Protein AF-A0A3S3TY17-F1 (afdb_monomer)

Structure (mmCIF, N/CA/C/O backbone):
data_AF-A0A3S3TY17-F1
#
_entry.id   AF-A0A3S3TY17-F1
#
loop_
_atom_site.group_PDB
_atom_site.id
_atom_site.type_symbol
_atom_site.label_atom_id
_atom_site.label_alt_id
_atom_site.label_comp_id
_atom_site.label_asym_id
_atom_site.label_entity_id
_atom_site.label_seq_id
_atom_site.pdbx_PDB_ins_code
_atom_site.Cartn_x
_atom_site.Cartn_y
_atom_site.Cartn_z
_atom_site.occupancy
_atom_site.B_iso_or_equiv
_atom_site.auth_seq_id
_atom_site.auth_comp_id
_atom_site.auth_asym_id
_atom_site.auth_atom_id
_atom_site.pdbx_PDB_model_num
ATOM 1 N N . GLY A 1 1 ? -6.044 14.218 -11.066 1.00 94.25 1 GLY A N 1
ATOM 2 C CA . GLY A 1 1 ? -6.790 13.393 -12.042 1.00 94.25 1 GLY A CA 1
ATOM 3 C C . GLY A 1 1 ? -7.530 12.298 -11.306 1.00 94.25 1 GLY A C 1
ATOM 4 O O . GLY A 1 1 ? -7.263 12.113 -10.123 1.00 94.25 1 GLY A O 1
ATOM 5 N N . GLN A 1 2 ? -8.451 11.600 -11.966 1.00 97.31 2 GLN A N 1
ATOM 6 C CA . GLN A 1 2 ? -9.280 10.576 -11.327 1.00 97.31 2 GLN A CA 1
ATOM 7 C C . GLN A 1 2 ? -9.164 9.240 -12.060 1.00 97.31 2 GLN A C 1
ATOM 9 O O . GLN A 1 2 ? -9.124 9.211 -13.288 1.00 97.31 2 GLN A O 1
ATOM 14 N N . LEU A 1 3 ? -9.141 8.152 -11.298 1.00 98.25 3 LEU A N 1
ATOM 15 C CA . LEU A 1 3 ? -9.301 6.790 -11.787 1.00 98.25 3 LEU A CA 1
ATOM 16 C C . LEU A 1 3 ? -10.509 6.185 -11.075 1.00 98.25 3 LEU A C 1
ATOM 18 O O . LEU A 1 3 ? -10.497 6.063 -9.853 1.00 98.25 3 LEU A O 1
ATOM 22 N N . ASN A 1 4 ? -11.541 5.824 -11.834 1.00 98.31 4 ASN A N 1
ATOM 23 C CA . ASN A 1 4 ? -12.787 5.276 -11.306 1.00 98.31 4 ASN A CA 1
ATOM 24 C C . ASN A 1 4 ? -13.047 3.904 -11.933 1.00 98.31 4 ASN A C 1
ATOM 26 O O . ASN A 1 4 ? -13.006 3.767 -13.154 1.00 98.31 4 ASN A O 1
ATOM 30 N N . ALA A 1 5 ? -13.325 2.900 -11.106 1.00 97.81 5 ALA A N 1
ATOM 31 C CA . ALA A 1 5 ? -13.684 1.559 -11.546 1.00 97.81 5 ALA A CA 1
ATOM 32 C C . ALA A 1 5 ? -14.729 0.947 -10.607 1.00 97.81 5 ALA A C 1
ATOM 34 O O . ALA A 1 5 ? -14.634 1.051 -9.390 1.00 97.81 5 ALA A O 1
ATOM 35 N N . ASN A 1 6 ? -15.709 0.242 -11.160 1.00 94.56 6 ASN A N 1
ATOM 36 C CA . ASN A 1 6 ? -16.614 -0.606 -10.377 1.00 94.56 6 ASN A CA 1
ATOM 37 C C . ASN A 1 6 ? -15.945 -1.926 -9.941 1.00 94.56 6 ASN A C 1
ATOM 39 O O . ASN A 1 6 ? -16.418 -2.589 -9.024 1.00 94.56 6 ASN A O 1
ATOM 43 N N . GLY A 1 7 ? -14.859 -2.312 -10.615 1.00 96.75 7 GLY A N 1
ATOM 44 C CA . GLY A 1 7 ? -14.119 -3.546 -10.382 1.00 96.75 7 GLY A CA 1
ATOM 45 C C . GLY A 1 7 ? -12.748 -3.336 -9.740 1.00 96.75 7 GLY A C 1
ATOM 46 O O . GLY A 1 7 ? -12.508 -2.401 -8.975 1.00 96.75 7 GLY A O 1
ATOM 47 N N . ARG A 1 8 ? -11.838 -4.259 -10.052 1.00 96.31 8 ARG A N 1
ATOM 48 C CA . ARG A 1 8 ? -10.468 -4.288 -9.530 1.00 96.31 8 ARG A CA 1
ATOM 49 C C . ARG A 1 8 ? -9.506 -3.752 -10.582 1.00 96.31 8 ARG A C 1
ATOM 51 O O . ARG A 1 8 ? -9.600 -4.151 -11.738 1.00 96.31 8 ARG A O 1
ATOM 58 N N . VAL A 1 9 ? -8.568 -2.904 -10.175 1.00 98.06 9 VAL A N 1
ATOM 59 C CA . VAL A 1 9 ? -7.574 -2.290 -11.064 1.00 98.06 9 VAL A CA 1
ATOM 60 C C . VAL A 1 9 ? -6.169 -2.673 -10.618 1.00 98.06 9 VAL A C 1
ATOM 62 O O . VAL A 1 9 ? -5.826 -2.533 -9.447 1.00 98.06 9 VAL A O 1
ATOM 65 N N . TYR A 1 10 ? -5.360 -3.139 -11.567 1.00 98.06 10 TYR A N 1
ATOM 66 C CA . TYR A 1 10 ? -3.937 -3.416 -11.389 1.00 98.06 10 TYR A CA 1
ATOM 67 C C . TYR A 1 10 ? -3.152 -2.461 -12.291 1.00 98.06 10 TYR A C 1
ATOM 69 O O . TYR A 1 10 ? -3.282 -2.513 -13.510 1.00 98.06 10 TYR A O 1
ATOM 77 N N . LEU A 1 11 ? -2.355 -1.582 -11.690 1.00 98.19 11 LEU A N 1
ATOM 78 C CA . LEU A 1 11 ? -1.439 -0.677 -12.373 1.00 98.19 11 LEU A CA 1
ATOM 79 C C . LEU A 1 11 ? -0.007 -1.141 -12.109 1.00 98.19 11 LEU A C 1
ATOM 81 O O . LEU A 1 11 ? 0.528 -0.939 -11.020 1.00 98.19 11 LEU A O 1
ATOM 85 N N . VAL A 1 12 ? 0.605 -1.774 -13.107 1.00 98.12 12 VAL A N 1
ATOM 86 C CA . VAL A 1 12 ? 1.970 -2.301 -13.024 1.00 98.12 12 VAL A CA 1
ATOM 87 C C . VAL A 1 12 ? 2.874 -1.457 -13.912 1.00 98.12 12 VAL A C 1
ATOM 89 O O . VAL A 1 12 ? 2.685 -1.412 -15.124 1.00 98.12 12 VAL A O 1
ATOM 92 N N . ASN A 1 13 ? 3.839 -0.766 -13.310 1.00 97.69 13 ASN A N 1
ATOM 93 C CA . ASN A 1 13 ? 4.794 0.068 -14.031 1.00 97.69 13 ASN A CA 1
ATOM 94 C C . ASN A 1 13 ? 6.181 -0.002 -13.373 1.00 97.69 13 ASN A C 1
ATOM 96 O O . ASN A 1 13 ? 6.391 0.654 -12.349 1.00 97.69 13 ASN A O 1
ATOM 100 N N . PRO A 1 14 ? 7.146 -0.729 -13.969 1.00 95.38 14 PRO A N 1
ATOM 101 C CA . PRO A 1 14 ? 8.516 -0.822 -13.461 1.00 95.38 14 PRO A CA 1
ATOM 102 C C . PRO A 1 14 ? 9.233 0.515 -13.259 1.00 95.38 14 PRO A C 1
ATOM 104 O O . PRO A 1 14 ? 10.128 0.607 -12.424 1.00 95.38 14 PRO A O 1
ATOM 107 N N . ASN A 1 15 ? 8.804 1.569 -13.961 1.00 96.25 15 ASN A N 1
ATOM 108 C CA . ASN A 1 15 ? 9.345 2.923 -13.808 1.00 96.25 15 ASN A CA 1
ATOM 109 C C . ASN A 1 15 ? 8.804 3.658 -12.568 1.00 96.25 15 ASN A C 1
ATOM 111 O O . ASN A 1 15 ? 9.246 4.761 -12.252 1.00 96.25 15 ASN A O 1
ATOM 115 N N . GLY A 1 16 ? 7.852 3.055 -11.857 1.00 96.88 16 GLY A N 1
ATOM 116 C CA . GLY A 1 16 ? 7.228 3.603 -10.664 1.00 96.88 16 GLY A CA 1
ATOM 117 C C . GLY A 1 16 ? 5.810 4.103 -10.906 1.00 96.88 16 GLY A C 1
ATOM 118 O O . GLY A 1 16 ? 5.345 4.284 -12.032 1.00 96.88 16 GLY A O 1
ATOM 119 N N . VAL A 1 17 ? 5.107 4.336 -9.801 1.00 98.50 17 VAL A N 1
ATOM 120 C CA . VAL A 1 17 ? 3.734 4.848 -9.798 1.00 98.50 17 VAL A CA 1
ATOM 121 C C . VAL A 1 17 ? 3.650 5.988 -8.797 1.00 98.50 17 VAL A C 1
ATOM 123 O O . VAL A 1 17 ? 4.099 5.854 -7.662 1.00 98.50 17 VAL A O 1
ATOM 126 N N . THR A 1 18 ? 3.078 7.122 -9.198 1.00 98.56 18 THR A N 1
ATOM 127 C CA . THR A 1 18 ? 2.833 8.250 -8.292 1.00 98.56 18 THR A CA 1
ATOM 128 C C . THR A 1 18 ? 1.400 8.735 -8.430 1.00 98.56 18 THR A C 1
ATOM 130 O O . THR A 1 18 ? 1.002 9.235 -9.479 1.00 98.56 18 THR A O 1
ATOM 133 N N . ILE A 1 19 ? 0.639 8.636 -7.343 1.00 98.75 19 ILE A N 1
ATOM 134 C CA . ILE A 1 19 ? -0.659 9.292 -7.196 1.00 98.75 19 ILE A CA 1
ATOM 135 C C . ILE A 1 19 ? -0.381 10.653 -6.568 1.00 98.75 19 ILE A C 1
ATOM 137 O O . ILE A 1 19 ? 0.066 10.745 -5.425 1.00 98.75 19 ILE A O 1
ATOM 141 N N . THR A 1 20 ? -0.574 11.719 -7.339 1.00 98.50 20 THR A N 1
ATOM 142 C CA . THR A 1 20 ? -0.293 13.090 -6.894 1.00 98.50 20 THR A CA 1
ATOM 143 C C . THR A 1 20 ? -1.320 13.566 -5.866 1.00 98.50 20 THR A C 1
ATOM 145 O O . THR A 1 20 ? -2.350 12.933 -5.662 1.00 98.50 20 THR A O 1
ATOM 148 N N . ARG A 1 21 ? -1.064 14.707 -5.215 1.00 98.31 21 ARG A N 1
ATOM 149 C CA . ARG A 1 21 ? -1.914 15.241 -4.132 1.00 98.31 21 ARG A CA 1
ATOM 150 C C . ARG A 1 21 ? -3.381 15.455 -4.522 1.00 98.31 21 ARG A C 1
ATOM 152 O O . ARG A 1 21 ? -4.264 15.283 -3.696 1.00 98.31 21 ARG A O 1
ATOM 159 N N . THR A 1 22 ? -3.639 15.802 -5.782 1.00 98.12 22 THR A N 1
ATOM 160 C CA . THR A 1 22 ? -4.993 15.956 -6.349 1.00 98.12 22 THR A CA 1
ATOM 161 C C . THR A 1 22 ? -5.466 14.703 -7.099 1.00 98.12 22 THR A C 1
ATOM 163 O O . THR A 1 22 ? -6.466 14.729 -7.818 1.00 98.12 22 THR A O 1
ATOM 166 N N . GLY A 1 23 ? -4.710 13.608 -7.002 1.00 98.62 23 GLY A N 1
ATOM 167 C CA . GLY A 1 23 ? -5.050 12.303 -7.546 1.00 98.62 23 GLY A CA 1
ATOM 168 C C . GLY A 1 23 ? -6.107 11.613 -6.692 1.00 98.62 23 GLY A C 1
ATOM 169 O O . GLY A 1 23 ? -6.000 11.594 -5.465 1.00 98.62 23 GLY A O 1
ATOM 170 N N . GLN A 1 24 ? -7.113 11.040 -7.346 1.00 98.75 24 GLN A N 1
ATOM 171 C CA . GLN A 1 24 ? -8.153 10.245 -6.700 1.00 98.75 24 GLN A CA 1
ATOM 172 C C . GLN A 1 24 ? -8.280 8.893 -7.397 1.00 98.75 24 GLN A C 1
ATOM 174 O O . GLN A 1 24 ? -8.335 8.828 -8.626 1.00 98.75 24 GLN A O 1
ATOM 179 N N . VAL A 1 25 ? -8.332 7.827 -6.609 1.00 98.81 25 VAL A N 1
ATOM 180 C CA . VAL A 1 25 ? -8.571 6.458 -7.066 1.00 98.81 25 VAL A CA 1
ATOM 181 C C . VAL A 1 25 ? -9.800 5.930 -6.340 1.00 98.81 25 VAL A C 1
ATOM 183 O O . VAL A 1 25 ? -9.777 5.843 -5.117 1.00 98.81 25 VAL A O 1
ATOM 186 N N . ASN A 1 26 ? -10.843 5.562 -7.081 1.00 98.75 26 ASN A N 1
ATOM 187 C CA . ASN A 1 26 ? -12.058 4.946 -6.553 1.00 98.75 26 ASN A CA 1
ATOM 188 C C . ASN A 1 26 ? -12.272 3.590 -7.238 1.00 98.75 26 ASN A C 1
ATOM 190 O O . ASN A 1 26 ? -12.467 3.541 -8.454 1.00 98.75 26 ASN A O 1
ATOM 194 N N . ALA A 1 27 ? -12.200 2.489 -6.487 1.00 98.56 27 ALA A N 1
ATOM 195 C CA . ALA A 1 27 ? -12.296 1.134 -7.045 1.00 98.56 27 ALA A CA 1
ATOM 196 C C . ALA A 1 27 ? -12.918 0.121 -6.066 1.00 98.56 27 ALA A C 1
ATOM 198 O O . ALA A 1 27 ? -13.038 0.397 -4.878 1.00 98.56 27 ALA A O 1
ATOM 199 N N . ALA A 1 28 ? -13.263 -1.088 -6.521 1.00 97.94 28 ALA A N 1
ATOM 200 C CA . ALA A 1 28 ? -13.564 -2.216 -5.623 1.00 97.94 28 ALA A CA 1
ATOM 201 C C . ALA A 1 28 ? -12.291 -2.947 -5.152 1.00 97.94 28 ALA A C 1
ATOM 203 O O . ALA A 1 28 ? -12.286 -3.629 -4.130 1.00 97.94 28 ALA A O 1
ATOM 204 N N . GLY A 1 29 ? -11.186 -2.781 -5.878 1.00 98.12 29 GLY A N 1
ATOM 205 C CA . GLY A 1 29 ? -9.852 -3.166 -5.435 1.00 98.12 29 GLY A CA 1
ATOM 206 C C . GLY A 1 29 ? -8.785 -2.465 -6.265 1.00 98.12 29 GLY A C 1
ATOM 207 O O . GLY A 1 29 ? -9.000 -2.197 -7.447 1.00 98.12 29 GLY A O 1
ATOM 208 N N . PHE A 1 30 ? -7.642 -2.159 -5.663 1.00 98.69 30 PHE A N 1
ATOM 209 C CA . PHE A 1 30 ? -6.566 -1.438 -6.334 1.00 98.69 30 PHE A CA 1
ATOM 210 C C . PHE A 1 30 ? -5.201 -2.015 -5.980 1.00 98.69 30 PHE A C 1
ATOM 212 O O . PHE A 1 30 ? -4.872 -2.184 -4.809 1.00 98.69 30 PHE A O 1
ATOM 219 N N . VAL A 1 31 ? -4.389 -2.285 -6.997 1.00 98.69 31 VAL A N 1
ATOM 220 C CA . VAL A 1 31 ? -2.978 -2.634 -6.841 1.00 98.69 31 VAL A CA 1
ATOM 221 C C . VAL A 1 31 ? -2.153 -1.688 -7.695 1.00 98.69 31 VAL A C 1
ATOM 223 O O . VAL A 1 31 ? -2.371 -1.612 -8.901 1.00 98.69 31 VAL A O 1
ATOM 226 N N . ALA A 1 32 ? -1.190 -1.001 -7.091 1.00 98.75 32 ALA A N 1
ATOM 227 C CA . ALA A 1 32 ? -0.143 -0.289 -7.811 1.00 98.75 32 ALA A CA 1
ATOM 228 C C . ALA A 1 32 ? 1.199 -0.947 -7.507 1.00 98.75 32 ALA A C 1
ATOM 230 O O . ALA A 1 32 ? 1.582 -1.052 -6.342 1.00 98.75 32 ALA A O 1
ATOM 231 N N . SER A 1 33 ? 1.906 -1.382 -8.546 1.00 98.62 33 SER A N 1
ATOM 232 C CA . SER A 1 33 ? 3.170 -2.095 -8.403 1.00 98.62 33 SER A CA 1
ATOM 233 C C . SER A 1 33 ? 4.245 -1.524 -9.318 1.00 98.62 33 SER A C 1
ATOM 235 O O . SER A 1 33 ? 3.982 -1.282 -10.496 1.00 98.62 33 SER A O 1
ATOM 237 N N . SER A 1 34 ? 5.464 -1.362 -8.805 1.00 97.88 34 SER A N 1
ATOM 238 C CA . SER A 1 34 ? 6.664 -1.239 -9.646 1.00 97.88 34 SER A CA 1
ATOM 239 C C . SER A 1 34 ? 7.389 -2.567 -9.867 1.00 97.88 34 SER A C 1
ATOM 241 O O . SER A 1 34 ? 8.327 -2.634 -10.653 1.00 97.88 34 SER A O 1
ATOM 243 N N . LEU A 1 35 ? 6.943 -3.646 -9.226 1.00 98.25 35 LEU A N 1
ATOM 244 C CA . LEU A 1 35 ? 7.392 -5.000 -9.535 1.00 98.25 35 LEU A CA 1
ATOM 245 C C . LEU A 1 35 ? 6.500 -5.568 -10.640 1.00 98.25 35 LEU A C 1
ATOM 247 O O . LEU A 1 35 ? 5.280 -5.376 -10.616 1.00 98.25 35 LEU A O 1
ATOM 251 N N . ALA A 1 36 ? 7.100 -6.291 -11.581 1.00 97.69 36 ALA A N 1
ATOM 252 C CA . ALA A 1 36 ? 6.387 -6.936 -12.673 1.00 97.69 36 ALA A CA 1
ATOM 253 C C . ALA A 1 36 ? 5.606 -8.164 -12.184 1.00 97.69 36 ALA A C 1
ATOM 255 O O . ALA A 1 36 ? 5.985 -8.810 -11.211 1.00 97.69 36 ALA A O 1
ATOM 256 N N . ILE A 1 37 ? 4.539 -8.513 -12.892 1.00 97.75 37 ILE A N 1
ATOM 257 C CA . ILE A 1 37 ? 3.816 -9.783 -12.765 1.00 97.75 37 ILE A CA 1
ATOM 258 C C . ILE A 1 37 ? 3.753 -10.402 -14.159 1.00 97.75 37 ILE A C 1
ATOM 260 O O . ILE A 1 37 ? 3.590 -9.674 -15.137 1.00 97.75 37 ILE A O 1
ATOM 264 N N . SER A 1 38 ? 3.930 -11.719 -14.263 1.00 97.31 38 SER A N 1
ATOM 265 C CA . SER A 1 38 ? 3.809 -12.399 -15.553 1.00 97.31 38 SER A CA 1
ATOM 266 C C . SER A 1 38 ? 2.338 -12.523 -15.958 1.00 97.31 38 SER A C 1
ATOM 268 O O . SER A 1 38 ? 1.458 -12.655 -15.104 1.00 97.31 38 SER A O 1
ATOM 270 N N . ASP A 1 39 ? 2.063 -12.529 -17.262 1.00 97.12 39 ASP A N 1
ATOM 271 C CA . ASP A 1 39 ? 0.712 -12.777 -17.780 1.00 97.12 39 ASP A CA 1
ATOM 272 C C . ASP A 1 39 ? 0.163 -14.126 -17.311 1.00 97.12 39 ASP A C 1
ATOM 274 O O . ASP A 1 39 ? -1.022 -14.246 -17.001 1.00 97.12 39 ASP A O 1
ATOM 278 N N . GLU A 1 40 ? 1.028 -15.137 -17.242 1.00 97.75 40 GLU A N 1
ATOM 279 C CA . GLU A 1 40 ? 0.673 -16.470 -16.770 1.00 97.75 40 GLU A CA 1
ATOM 280 C C . GLU A 1 40 ? 0.204 -16.433 -15.312 1.00 97.75 40 GLU A C 1
ATOM 282 O O . GLU A 1 40 ? -0.888 -16.910 -14.999 1.00 97.75 40 GLU A O 1
ATOM 287 N N . ASP A 1 41 ? 0.990 -15.810 -14.430 1.00 96.50 41 ASP A N 1
ATOM 288 C CA . ASP A 1 41 ? 0.645 -15.664 -13.019 1.00 96.50 41 ASP A CA 1
ATOM 289 C C . ASP A 1 41 ? -0.647 -14.862 -12.853 1.00 96.50 41 ASP A C 1
ATOM 291 O O . ASP A 1 41 ? -1.566 -15.296 -12.153 1.00 96.50 41 ASP A O 1
ATOM 295 N N . PHE A 1 42 ? -0.767 -13.736 -13.559 1.00 95.44 42 PHE A N 1
ATOM 296 C CA . PHE A 1 42 ? -1.951 -12.889 -13.496 1.00 95.44 42 PHE A CA 1
ATOM 297 C C . PHE A 1 42 ? -3.221 -13.634 -13.930 1.00 95.44 42 PHE A C 1
ATOM 299 O O . PHE A 1 42 ? -4.224 -13.609 -13.209 1.00 95.44 42 PHE A O 1
ATOM 306 N N . ARG A 1 43 ? -3.180 -14.345 -15.065 1.00 94.62 43 ARG A N 1
ATOM 307 C CA . ARG A 1 43 ? -4.320 -15.120 -15.589 1.00 94.62 43 ARG A CA 1
ATOM 308 C C . ARG A 1 43 ? -4.666 -16.316 -14.711 1.00 94.62 43 ARG A C 1
ATOM 310 O O . ARG A 1 43 ? -5.843 -16.615 -14.541 1.00 94.62 43 ARG A O 1
ATOM 317 N N . ALA A 1 44 ? -3.667 -16.956 -14.108 1.00 95.50 44 ALA A N 1
ATOM 318 C CA . ALA A 1 44 ? -3.869 -18.033 -13.144 1.00 95.50 44 ALA A CA 1
ATOM 319 C C . ALA A 1 44 ? -4.331 -17.533 -11.761 1.00 95.50 44 ALA A C 1
ATOM 321 O O . ALA A 1 44 ? -4.523 -18.331 -10.845 1.00 95.50 44 ALA A O 1
ATOM 322 N N . GLY A 1 45 ? -4.477 -16.216 -11.568 1.00 92.56 45 GLY A N 1
ATOM 323 C CA . GLY A 1 45 ? -4.835 -15.621 -10.281 1.00 92.56 45 GLY A CA 1
ATOM 324 C C . GLY A 1 45 ? -3.714 -15.677 -9.238 1.00 92.56 45 GLY A C 1
ATOM 325 O O . GLY A 1 45 ? -3.951 -15.349 -8.074 1.00 92.56 45 GLY A O 1
ATOM 326 N N . ARG A 1 46 ? -2.495 -16.051 -9.633 1.00 94.75 46 ARG A N 1
ATOM 327 C CA . ARG A 1 46 ? -1.300 -16.036 -8.790 1.00 94.75 46 ARG A CA 1
ATOM 328 C C . ARG A 1 46 ? -0.753 -14.616 -8.773 1.00 94.75 46 ARG A C 1
ATOM 330 O O . ARG A 1 46 ? -0.227 -14.117 -9.755 1.00 94.75 46 ARG A O 1
ATOM 337 N N . ARG A 1 47 ? -0.874 -13.917 -7.651 1.00 95.94 47 ARG A N 1
ATOM 338 C CA . ARG A 1 47 ? -0.473 -12.502 -7.559 1.00 95.94 47 ARG A CA 1
ATOM 339 C C . ARG A 1 47 ? 0.967 -12.396 -7.073 1.00 95.94 47 ARG A C 1
ATOM 341 O O . ARG A 1 47 ? 1.221 -11.865 -5.995 1.00 95.94 47 ARG A O 1
ATOM 348 N N . GLN A 1 48 ? 1.877 -12.981 -7.851 1.00 97.31 48 GLN A N 1
ATOM 349 C CA . GLN A 1 48 ? 3.312 -12.990 -7.579 1.00 97.31 48 GLN A CA 1
ATOM 350 C C . GLN A 1 48 ? 3.995 -11.875 -8.364 1.00 97.31 48 GLN A C 1
ATOM 352 O O . GLN A 1 48 ? 3.993 -11.873 -9.592 1.00 97.31 48 GLN A O 1
ATOM 357 N N . PHE A 1 49 ? 4.603 -10.942 -7.645 1.00 98.31 49 PHE A N 1
ATOM 358 C CA . PHE A 1 49 ? 5.312 -9.810 -8.214 1.00 98.31 49 PHE A CA 1
ATOM 359 C C . PHE A 1 49 ? 6.817 -9.990 -8.046 1.00 98.31 49 PHE A C 1
ATOM 361 O O . PHE A 1 49 ? 7.294 -10.436 -6.997 1.00 98.31 49 PHE A O 1
ATOM 368 N N . ARG A 1 50 ? 7.569 -9.645 -9.088 1.00 97.88 50 ARG A N 1
ATOM 369 C CA . ARG A 1 50 ? 9.020 -9.805 -9.172 1.00 97.88 50 ARG A CA 1
ATOM 370 C C . ARG A 1 50 ? 9.651 -8.529 -9.703 1.00 97.88 50 ARG A C 1
ATOM 372 O O . ARG A 1 50 ? 9.243 -7.995 -10.732 1.00 97.88 50 ARG A O 1
ATOM 379 N N . GLY A 1 51 ? 10.636 -8.041 -8.971 1.00 94.38 51 GLY A N 1
ATOM 380 C CA . GLY A 1 51 ? 11.443 -6.896 -9.342 1.00 94.38 51 GLY A CA 1
ATOM 381 C C . GLY A 1 51 ? 12.724 -7.297 -10.063 1.00 94.38 51 GLY A C 1
ATOM 382 O O . GLY A 1 51 ? 13.088 -8.472 -10.127 1.00 94.38 51 GLY A O 1
ATOM 383 N N . SER A 1 52 ? 13.419 -6.301 -10.605 1.00 90.06 52 SER A N 1
ATOM 384 C CA . SER A 1 52 ? 14.713 -6.468 -11.279 1.00 90.06 52 SER A CA 1
ATOM 385 C C . SER A 1 52 ? 15.909 -6.359 -10.324 1.00 90.06 52 SER A C 1
ATOM 387 O O . SER A 1 52 ? 17.056 -6.414 -10.761 1.00 90.06 52 SER A O 1
ATOM 389 N N . GLY A 1 53 ? 15.666 -6.198 -9.019 1.00 89.31 53 GLY A N 1
ATOM 390 C CA . GLY A 1 53 ? 16.696 -6.016 -7.999 1.00 89.31 53 GLY A CA 1
ATOM 391 C C . GLY A 1 53 ? 16.879 -4.564 -7.553 1.00 89.31 53 GLY A C 1
ATOM 392 O O . GLY A 1 53 ? 17.491 -4.348 -6.512 1.00 89.31 53 GLY A O 1
ATOM 393 N N . ALA A 1 54 ? 16.354 -3.591 -8.302 1.00 90.31 54 ALA A N 1
ATOM 394 C CA . ALA A 1 54 ? 16.353 -2.167 -7.959 1.00 90.31 54 ALA A CA 1
ATOM 395 C C . ALA A 1 54 ? 15.052 -1.499 -8.442 1.00 90.31 54 ALA A C 1
ATOM 397 O O . ALA A 1 54 ? 15.068 -0.540 -9.215 1.00 90.31 54 ALA A O 1
ATOM 398 N N . SER A 1 55 ? 13.914 -2.061 -8.037 1.00 93.94 55 SER A N 1
ATOM 399 C CA . SER A 1 55 ? 12.596 -1.627 -8.502 1.00 93.94 55 SER A CA 1
ATOM 400 C C . SER A 1 55 ? 12.278 -0.189 -8.080 1.00 93.94 55 SER A C 1
ATOM 402 O O . SER A 1 55 ? 12.640 0.261 -6.991 1.00 93.94 55 SER A O 1
ATOM 404 N N . ALA A 1 56 ? 11.561 0.546 -8.933 1.00 95.25 56 ALA A N 1
ATOM 405 C CA . ALA A 1 56 ? 11.239 1.948 -8.685 1.00 95.25 56 ALA A CA 1
ATOM 406 C C . ALA A 1 56 ? 10.284 2.147 -7.492 1.00 95.25 56 ALA A C 1
ATOM 408 O O . ALA A 1 56 ? 9.717 1.206 -6.928 1.00 95.25 56 ALA A O 1
ATOM 409 N N . ARG A 1 57 ? 10.065 3.407 -7.112 1.00 95.94 57 ARG A N 1
ATOM 410 C CA . ARG A 1 57 ? 9.166 3.778 -6.013 1.00 95.94 57 ARG A CA 1
ATOM 411 C C . ARG A 1 57 ? 7.692 3.746 -6.430 1.00 95.94 57 ARG A C 1
ATOM 413 O O . ARG A 1 57 ? 7.336 4.203 -7.517 1.00 95.94 57 ARG A O 1
ATOM 420 N N . VAL A 1 58 ? 6.828 3.337 -5.502 1.00 98.44 58 VAL A N 1
ATOM 421 C CA . VAL A 1 58 ? 5.383 3.608 -5.539 1.00 98.44 58 VAL A CA 1
ATOM 422 C C . VAL A 1 58 ? 5.022 4.636 -4.466 1.00 98.44 58 VAL A C 1
ATOM 424 O O . VAL A 1 58 ? 5.377 4.488 -3.298 1.00 98.44 58 VAL A O 1
ATOM 427 N N . ALA A 1 59 ? 4.341 5.713 -4.854 1.00 98.62 59 ALA A N 1
ATOM 428 C CA . ALA A 1 59 ? 3.997 6.814 -3.963 1.00 98.62 59 ALA A CA 1
ATOM 429 C C . ALA A 1 59 ? 2.515 7.192 -4.055 1.00 98.62 59 ALA A C 1
ATOM 431 O O . ALA A 1 59 ? 1.989 7.424 -5.143 1.00 98.62 59 ALA A O 1
ATOM 432 N N . ASN A 1 60 ? 1.865 7.326 -2.901 1.00 98.81 60 ASN A N 1
ATOM 433 C CA . ASN A 1 60 ? 0.554 7.945 -2.772 1.00 98.81 60 ASN A CA 1
ATOM 434 C C . ASN A 1 60 ? 0.649 9.254 -1.984 1.00 98.81 60 ASN A C 1
ATOM 436 O O . ASN A 1 60 ? 0.974 9.262 -0.796 1.00 98.81 60 ASN A O 1
ATOM 440 N N . HIS A 1 61 ? 0.320 10.355 -2.649 1.00 98.81 61 HIS A N 1
ATOM 441 C CA . HIS A 1 61 ? 0.124 11.670 -2.045 1.00 98.81 61 HIS A CA 1
ATOM 442 C C . HIS A 1 61 ? -1.342 12.118 -2.089 1.00 98.81 61 HIS A C 1
ATOM 444 O O . HIS A 1 61 ? -1.667 13.140 -1.490 1.00 98.81 61 HIS A O 1
ATOM 450 N N . GLY A 1 62 ? -2.194 11.399 -2.824 1.00 98.75 62 GLY A N 1
ATOM 451 C CA . GLY A 1 62 ? -3.598 11.725 -3.046 1.00 98.75 62 GLY A CA 1
ATOM 452 C C . GLY A 1 62 ? -4.534 10.869 -2.202 1.00 98.75 62 GLY A C 1
ATOM 453 O O . GLY A 1 62 ? -4.228 10.529 -1.061 1.00 98.75 62 GLY A O 1
ATOM 454 N N . THR A 1 63 ? -5.692 10.530 -2.765 1.00 98.88 63 THR A N 1
ATOM 455 C CA . THR A 1 63 ? -6.721 9.731 -2.085 1.00 98.88 63 THR A CA 1
ATOM 456 C C . THR A 1 63 ? -6.978 8.429 -2.829 1.00 98.88 63 THR A C 1
ATOM 458 O O . THR A 1 63 ? -7.259 8.438 -4.026 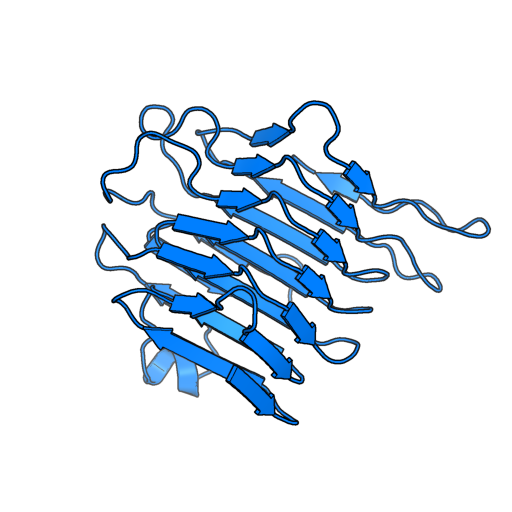1.00 98.88 63 THR A O 1
ATOM 461 N N . ILE A 1 64 ? -6.912 7.315 -2.107 1.00 98.88 64 ILE A N 1
ATOM 462 C CA . ILE A 1 64 ? -7.320 5.992 -2.575 1.00 98.88 64 ILE A CA 1
ATOM 463 C C . ILE A 1 64 ? -8.513 5.553 -1.728 1.00 98.88 64 ILE A C 1
ATOM 465 O O . ILE A 1 64 ? -8.371 5.321 -0.529 1.00 98.88 64 ILE A O 1
ATOM 469 N N . THR A 1 65 ? -9.674 5.420 -2.354 1.00 98.81 65 THR A N 1
ATOM 470 C CA . THR A 1 65 ? -10.909 4.959 -1.723 1.00 98.81 65 THR A CA 1
ATOM 471 C C . THR A 1 65 ? -11.320 3.647 -2.361 1.00 98.81 65 THR A C 1
ATOM 473 O O . THR A 1 65 ? -11.535 3.566 -3.571 1.00 98.81 65 THR A O 1
ATOM 476 N N . ILE A 1 66 ? -11.441 2.607 -1.546 1.00 98.69 66 ILE A N 1
ATOM 477 C CA . ILE A 1 66 ? -11.858 1.291 -2.005 1.00 98.69 66 ILE A CA 1
ATOM 478 C C . ILE A 1 66 ? -13.197 0.923 -1.383 1.00 98.69 66 ILE A C 1
ATOM 480 O O . ILE A 1 66 ? -13.442 1.169 -0.202 1.00 98.69 66 ILE A O 1
ATOM 484 N N . GLY A 1 67 ? -14.063 0.319 -2.196 1.00 97.62 67 GLY A N 1
ATOM 485 C CA . GLY A 1 67 ? -15.353 -0.193 -1.757 1.00 97.62 67 GLY A CA 1
ATOM 486 C C . GLY A 1 67 ? -15.237 -1.148 -0.564 1.00 97.62 67 GLY A C 1
ATOM 487 O O . GLY A 1 67 ? -14.216 -1.812 -0.358 1.00 97.62 67 GLY A O 1
ATOM 488 N N . ARG A 1 68 ? -16.315 -1.223 0.226 1.00 96.25 68 ARG A N 1
ATOM 489 C CA . ARG A 1 68 ? -16.385 -2.058 1.431 1.00 96.25 68 ARG A CA 1
ATOM 490 C C . ARG A 1 68 ? -15.985 -3.506 1.123 1.00 96.25 68 ARG A C 1
ATOM 492 O O . ARG A 1 68 ? -16.479 -4.090 0.165 1.00 96.25 68 ARG A O 1
ATOM 499 N N . GLY A 1 69 ? -15.122 -4.093 1.951 1.00 95.50 69 GLY A N 1
ATOM 500 C CA . GLY A 1 69 ? -14.653 -5.474 1.773 1.00 95.50 69 GLY A CA 1
ATOM 501 C C . GLY A 1 69 ? -13.564 -5.654 0.711 1.00 95.50 69 GLY A C 1
ATOM 502 O O . GLY A 1 69 ? -13.054 -6.762 0.550 1.00 95.50 69 GLY A O 1
ATOM 503 N N . GLY A 1 70 ? -13.199 -4.586 -0.003 1.00 97.12 70 GLY A N 1
ATOM 504 C CA . GLY A 1 70 ? -12.168 -4.600 -1.031 1.00 97.12 70 GLY A CA 1
ATOM 505 C C . GLY A 1 70 ? -10.744 -4.584 -0.478 1.00 97.12 70 GLY A C 1
ATOM 506 O O . GLY A 1 70 ? -10.484 -4.896 0.688 1.00 97.12 70 GLY A O 1
ATOM 507 N N . TYR A 1 71 ? -9.792 -4.219 -1.334 1.00 97.94 71 TYR A N 1
ATOM 508 C CA . TYR A 1 71 ? -8.387 -4.118 -0.948 1.00 97.94 71 TYR A CA 1
ATOM 509 C C . TYR A 1 71 ? -7.607 -3.045 -1.715 1.00 97.94 71 TYR A C 1
ATOM 511 O O . TYR A 1 71 ? -7.884 -2.777 -2.884 1.00 97.94 71 TYR A O 1
ATOM 519 N N . ALA A 1 72 ? -6.594 -2.475 -1.064 1.00 98.62 72 ALA A N 1
ATOM 520 C CA . ALA A 1 72 ? -5.578 -1.619 -1.672 1.00 98.62 72 ALA A CA 1
ATOM 521 C C . ALA A 1 72 ? -4.181 -2.193 -1.398 1.00 98.62 72 ALA A C 1
ATOM 523 O O . ALA A 1 72 ? -3.841 -2.446 -0.244 1.00 98.62 72 ALA A O 1
ATOM 524 N N . ALA A 1 73 ? -3.352 -2.360 -2.427 1.00 98.62 73 ALA A N 1
ATOM 525 C CA . ALA A 1 73 ? -1.954 -2.757 -2.274 1.00 98.62 73 ALA A CA 1
ATOM 526 C 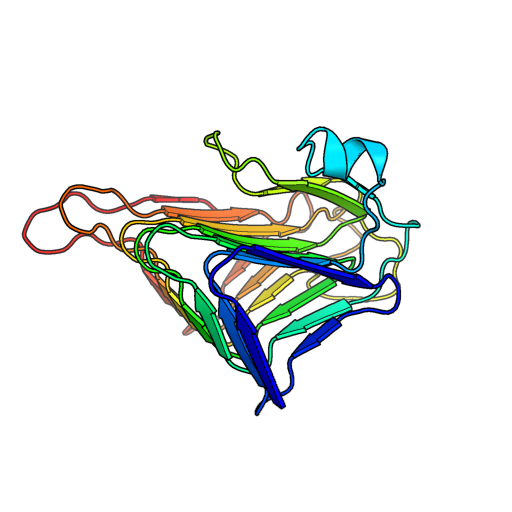C . ALA A 1 73 ? -1.018 -1.830 -3.060 1.00 98.62 73 ALA A C 1
ATOM 528 O O . ALA A 1 73 ? -1.187 -1.648 -4.265 1.00 98.62 73 ALA A O 1
ATOM 529 N N . LEU A 1 74 ? -0.017 -1.263 -2.388 1.00 98.88 74 LEU A N 1
ATOM 530 C CA . LEU A 1 74 ? 1.075 -0.513 -3.008 1.00 98.88 74 LEU A CA 1
ATOM 531 C C . LEU A 1 74 ? 2.368 -1.314 -2.831 1.00 98.88 74 LEU A C 1
ATOM 533 O O . LEU A 1 74 ? 2.767 -1.585 -1.699 1.00 98.88 74 LEU A O 1
ATOM 537 N N . ILE A 1 75 ? 3.002 -1.705 -3.936 1.00 98.62 75 ILE A N 1
ATOM 538 C CA . ILE A 1 75 ? 4.149 -2.622 -3.955 1.00 98.62 75 ILE A CA 1
ATOM 539 C C . ILE A 1 75 ? 5.291 -1.990 -4.751 1.00 98.62 75 ILE A C 1
ATOM 541 O O . ILE A 1 75 ? 5.101 -1.574 -5.889 1.00 98.62 75 ILE A O 1
ATOM 545 N N . GLY A 1 76 ? 6.496 -1.921 -4.197 1.00 97.00 76 GLY A N 1
ATOM 546 C CA . GLY A 1 76 ? 7.637 -1.405 -4.953 1.00 97.00 76 GLY A CA 1
ATOM 547 C C . GLY A 1 76 ? 8.984 -1.731 -4.338 1.00 97.00 76 GLY A C 1
ATOM 548 O O . GLY A 1 76 ? 9.039 -2.357 -3.290 1.00 97.00 76 GLY A O 1
ATOM 549 N N . GLY A 1 77 ? 10.081 -1.260 -4.938 1.00 94.25 77 GLY A N 1
ATOM 550 C CA . GLY A 1 77 ? 11.376 -1.274 -4.240 1.00 94.25 77 GLY A CA 1
ATOM 551 C C . GLY A 1 77 ? 11.349 -0.348 -3.017 1.00 94.25 77 GLY A C 1
ATOM 552 O O . GLY A 1 77 ? 11.958 -0.627 -1.989 1.00 94.25 77 GLY A O 1
ATOM 553 N N . GLN A 1 78 ? 10.556 0.725 -3.103 1.00 94.81 78 GLN A N 1
ATOM 554 C CA . GLN A 1 78 ? 10.184 1.599 -1.993 1.00 94.81 78 GLN A CA 1
ATOM 555 C C . GLN A 1 78 ? 8.713 2.000 -2.104 1.00 94.81 78 GLN A C 1
ATOM 557 O O . GLN A 1 78 ? 8.200 2.213 -3.207 1.00 94.81 78 GLN A O 1
ATOM 562 N N . VAL A 1 79 ? 8.052 2.187 -0.965 1.00 97.75 79 VAL A N 1
ATOM 563 C CA . VAL A 1 79 ? 6.658 2.627 -0.884 1.00 97.75 79 VAL A CA 1
ATOM 564 C C . VAL A 1 79 ? 6.538 3.838 0.029 1.00 97.75 79 VAL A C 1
ATOM 566 O O . VAL A 1 79 ? 7.065 3.872 1.138 1.00 97.75 79 VAL A O 1
ATOM 569 N N . THR A 1 80 ? 5.841 4.872 -0.435 1.00 98.25 80 THR A N 1
ATOM 570 C CA . THR A 1 80 ? 5.531 6.058 0.370 1.00 98.25 80 THR A CA 1
ATOM 571 C C . THR A 1 80 ? 4.038 6.345 0.341 1.00 98.25 80 THR A C 1
ATOM 573 O O . THR A 1 80 ? 3.455 6.474 -0.729 1.00 98.25 80 THR A O 1
ATOM 576 N N . ASN A 1 81 ? 3.435 6.529 1.511 1.00 98.75 81 ASN A N 1
ATOM 577 C CA . ASN A 1 81 ? 2.088 7.061 1.651 1.00 98.75 81 ASN A CA 1
ATOM 578 C C . ASN A 1 81 ? 2.114 8.329 2.511 1.00 98.75 81 ASN A C 1
ATOM 580 O O . ASN A 1 81 ? 2.369 8.274 3.712 1.00 98.75 81 ASN A O 1
ATOM 584 N N . THR A 1 82 ? 1.839 9.476 1.895 1.00 98.75 82 THR A N 1
ATOM 585 C CA . THR A 1 82 ? 1.562 10.736 2.607 1.00 98.75 82 THR A CA 1
ATOM 586 C C . THR A 1 82 ? 0.125 11.208 2.399 1.00 98.75 82 THR A C 1
ATOM 588 O O . THR A 1 82 ? -0.244 12.253 2.924 1.00 98.75 82 THR A O 1
ATOM 591 N N . GLY A 1 83 ? -0.640 10.502 1.567 1.00 98.75 83 GLY A N 1
ATOM 592 C CA . GLY A 1 83 ? -2.047 10.763 1.311 1.00 98.75 83 GLY A CA 1
ATOM 593 C C . GLY A 1 83 ? -2.959 9.903 2.184 1.00 98.75 83 GLY A C 1
ATOM 594 O O . GLY A 1 83 ? -2.569 9.437 3.259 1.00 98.75 83 GLY A O 1
ATOM 595 N N . THR A 1 84 ? -4.164 9.659 1.681 1.00 98.88 84 THR A N 1
ATOM 596 C CA . THR A 1 84 ? -5.193 8.866 2.359 1.00 98.88 84 THR A CA 1
ATOM 597 C C . THR A 1 84 ? -5.447 7.562 1.617 1.00 98.88 84 THR A C 1
ATOM 599 O O . THR A 1 84 ? -5.541 7.548 0.388 1.00 98.88 84 THR A O 1
ATOM 602 N N . ILE A 1 85 ? -5.593 6.475 2.372 1.00 98.88 85 ILE A N 1
ATOM 603 C CA . ILE A 1 85 ? -6.092 5.186 1.890 1.00 98.88 85 ILE A CA 1
ATOM 604 C C . ILE A 1 85 ? -7.253 4.763 2.796 1.00 98.88 85 ILE A C 1
ATOM 606 O O . ILE A 1 85 ? -7.063 4.633 4.004 1.00 98.88 85 ILE A O 1
ATOM 610 N N . SER A 1 86 ? -8.443 4.553 2.233 1.00 98.69 86 SER A N 1
ATOM 611 C CA . SER A 1 86 ? -9.638 4.122 2.969 1.00 98.69 86 SER A CA 1
ATOM 612 C C . SER A 1 86 ? -10.227 2.858 2.352 1.00 98.69 86 SER A C 1
ATOM 614 O O . SER A 1 86 ? -10.547 2.838 1.162 1.00 98.69 86 SER A O 1
ATOM 616 N N . VAL A 1 87 ? -10.348 1.799 3.157 1.00 98.12 87 VAL A N 1
ATOM 617 C CA . VAL A 1 87 ? -10.848 0.482 2.735 1.00 98.12 87 VAL A CA 1
ATOM 618 C C . VAL A 1 87 ? -11.716 -0.139 3.847 1.00 98.12 87 VAL A C 1
ATOM 620 O O . VAL A 1 87 ? -11.275 -1.062 4.539 1.00 98.12 87 VAL A O 1
ATOM 623 N N . PRO A 1 88 ? -12.955 0.342 4.063 1.00 96.62 88 PRO A N 1
ATOM 624 C CA . PRO A 1 88 ? -13.820 -0.161 5.131 1.00 96.62 88 PRO A CA 1
ATOM 625 C C . PRO A 1 88 ? -14.043 -1.671 5.019 1.00 96.62 88 PRO A C 1
ATOM 627 O O . PRO A 1 88 ? -14.350 -2.182 3.942 1.00 96.62 88 PRO A O 1
ATOM 630 N N . MET A 1 89 ? -13.926 -2.402 6.124 1.00 94.81 89 MET A N 1
ATOM 631 C CA . MET A 1 89 ? -14.045 -3.864 6.185 1.00 94.81 89 MET A CA 1
ATOM 632 C C . MET A 1 89 ? -13.093 -4.602 5.221 1.00 94.81 89 MET A C 1
ATOM 634 O O . MET A 1 89 ? -13.346 -5.756 4.868 1.00 94.81 89 MET A O 1
ATOM 638 N N . GLY A 1 90 ? -12.039 -3.953 4.731 1.00 95.81 90 GLY A N 1
ATOM 639 C CA . GLY A 1 90 ? -11.162 -4.491 3.697 1.00 95.81 90 GLY A CA 1
ATOM 640 C C . GLY A 1 90 ? -9.715 -4.615 4.148 1.00 95.81 90 GLY A C 1
ATOM 641 O O . GLY A 1 90 ? -9.433 -4.779 5.332 1.00 95.81 90 GLY A O 1
ATOM 642 N N . ARG A 1 91 ? -8.789 -4.618 3.188 1.00 97.44 91 ARG A N 1
ATOM 643 C CA . ARG A 1 91 ? -7.362 -4.853 3.448 1.00 97.44 91 ARG A CA 1
ATOM 644 C C . ARG A 1 91 ? -6.479 -3.800 2.791 1.00 97.44 91 ARG A C 1
ATOM 646 O O . ARG A 1 91 ? -6.673 -3.478 1.621 1.00 97.44 91 ARG A O 1
ATOM 653 N N . VAL A 1 92 ? -5.499 -3.281 3.524 1.00 98.50 92 VAL A N 1
ATOM 654 C CA . VAL A 1 92 ? -4.489 -2.346 3.007 1.00 98.50 92 VAL A CA 1
ATOM 655 C C . VAL A 1 92 ? -3.102 -2.946 3.162 1.00 98.50 92 VAL A C 1
ATOM 657 O O . VAL A 1 92 ? -2.764 -3.458 4.221 1.00 98.50 92 VAL A O 1
ATOM 660 N N . GLY A 1 93 ? -2.287 -2.861 2.114 1.00 98.19 93 GLY A N 1
ATOM 661 C CA . GLY A 1 93 ? -0.947 -3.435 2.078 1.00 98.19 93 GLY A CA 1
ATOM 662 C C . GLY A 1 93 ? 0.054 -2.455 1.490 1.00 98.19 93 GLY A C 1
ATOM 663 O O . GLY A 1 93 ? -0.106 -2.042 0.344 1.00 98.19 93 GLY A O 1
ATOM 664 N N . LEU A 1 94 ? 1.093 -2.099 2.241 1.00 98.56 94 LEU A N 1
ATOM 665 C CA . LEU A 1 94 ? 2.260 -1.387 1.720 1.00 98.56 94 LEU A CA 1
ATOM 666 C C . LEU A 1 94 ? 3.469 -2.318 1.802 1.00 98.56 94 LEU A C 1
ATOM 668 O O . LEU A 1 94 ? 3.851 -2.729 2.896 1.00 98.56 94 LEU A O 1
ATOM 672 N N . GLY A 1 95 ? 4.047 -2.656 0.653 1.00 97.44 95 GLY A N 1
ATOM 673 C CA . GLY A 1 95 ? 5.091 -3.670 0.544 1.00 97.44 95 GLY A CA 1
ATOM 674 C C . GLY A 1 95 ? 6.329 -3.167 -0.176 1.00 97.44 95 GLY A C 1
ATOM 675 O O . GLY A 1 95 ? 6.225 -2.784 -1.340 1.00 97.44 95 GLY A O 1
ATOM 676 N N . ALA A 1 96 ? 7.490 -3.205 0.479 1.00 96.06 96 ALA A N 1
ATOM 677 C CA . ALA A 1 96 ? 8.749 -2.788 -0.135 1.00 96.06 96 ALA A CA 1
ATOM 678 C C . ALA A 1 96 ? 9.798 -3.908 -0.215 1.00 96.06 96 ALA A C 1
ATOM 680 O O . ALA A 1 96 ? 10.196 -4.455 0.810 1.00 96.06 96 ALA A O 1
ATOM 681 N N . GLY A 1 97 ? 10.239 -4.259 -1.424 1.00 94.88 97 GLY A N 1
ATOM 682 C CA . GLY A 1 97 ? 11.195 -5.339 -1.695 1.00 94.88 97 GLY A CA 1
ATOM 683 C C . GLY A 1 97 ? 11.219 -5.716 -3.177 1.00 94.88 97 GLY A C 1
ATOM 684 O O . GLY A 1 97 ? 10.684 -4.994 -4.010 1.00 94.88 97 GLY A O 1
ATOM 685 N N . GLU A 1 98 ? 11.833 -6.848 -3.522 1.00 95.62 98 GLU A N 1
ATOM 686 C CA . GLU A 1 98 ? 11.990 -7.301 -4.919 1.00 95.62 98 GLU A CA 1
ATOM 687 C C . GLU A 1 98 ? 11.187 -8.568 -5.239 1.00 95.62 98 GLU A C 1
ATOM 689 O O . GLU A 1 98 ? 11.134 -9.014 -6.388 1.00 95.62 98 GLU A O 1
ATOM 694 N N . ARG A 1 99 ? 10.520 -9.154 -4.244 1.00 97.12 99 ARG A N 1
ATOM 695 C CA . ARG A 1 99 ? 9.497 -10.183 -4.429 1.00 97.12 99 ARG A CA 1
ATOM 696 C C . ARG A 1 99 ? 8.317 -9.872 -3.534 1.00 97.12 99 ARG A C 1
ATOM 698 O O . ARG A 1 99 ? 8.508 -9.632 -2.350 1.00 97.12 99 ARG A O 1
ATOM 705 N N . ALA A 1 100 ? 7.110 -9.926 -4.077 1.00 97.69 100 ALA A N 1
ATOM 706 C CA . ALA A 1 100 ? 5.901 -9.761 -3.284 1.00 97.69 100 ALA A CA 1
ATOM 707 C C . ALA A 1 100 ? 4.825 -10.762 -3.696 1.00 97.69 100 ALA A C 1
ATOM 709 O O . ALA A 1 100 ? 4.713 -11.117 -4.869 1.00 97.69 100 ALA A O 1
ATOM 710 N N . THR A 1 101 ? 4.013 -11.177 -2.734 1.00 97.31 101 THR A N 1
ATOM 711 C CA . THR A 1 101 ? 2.846 -12.030 -2.956 1.00 97.31 101 THR A CA 1
ATOM 712 C C . THR A 1 101 ? 1.632 -11.361 -2.332 1.00 97.31 101 THR A C 1
ATOM 714 O O . THR A 1 101 ? 1.708 -10.869 -1.209 1.00 97.31 101 THR A O 1
ATOM 717 N N . LEU A 1 102 ? 0.521 -11.325 -3.070 1.00 96.19 102 LEU A N 1
ATOM 718 C CA . LEU A 1 102 ? -0.784 -10.939 -2.531 1.00 96.19 102 LEU A CA 1
ATOM 719 C C . LEU A 1 102 ? -1.687 -12.164 -2.408 1.00 96.19 102 LEU A C 1
ATOM 721 O O . LEU A 1 102 ? -2.105 -12.732 -3.423 1.00 96.19 102 LEU A O 1
ATOM 725 N N . ASP A 1 103 ? -2.051 -12.517 -1.181 1.00 93.56 103 ASP A N 1
ATOM 726 C CA . ASP A 1 103 ? -3.058 -13.537 -0.908 1.00 93.56 103 ASP A CA 1
ATOM 727 C C . ASP A 1 103 ? -4.378 -12.876 -0.492 1.00 93.56 103 ASP A C 1
ATOM 729 O O . ASP A 1 103 ? -4.525 -12.286 0.576 1.00 93.56 103 ASP A O 1
ATOM 733 N N . LEU A 1 104 ? -5.371 -12.953 -1.377 1.00 88.25 104 LEU A N 1
ATOM 734 C CA . LEU A 1 104 ? -6.695 -12.381 -1.128 1.00 88.25 104 LEU A CA 1
ATOM 735 C C . LEU A 1 104 ? -7.603 -13.321 -0.323 1.00 88.25 104 LEU A C 1
ATOM 737 O O . LEU A 1 104 ? -8.686 -12.911 0.087 1.00 88.25 104 LEU A O 1
ATOM 741 N N . SER A 1 105 ? -7.205 -14.566 -0.106 1.00 80.44 105 SER A N 1
ATOM 742 C CA . SER A 1 105 ? -8.011 -15.613 0.534 1.00 80.44 105 SER A CA 1
ATOM 743 C C . SER A 1 105 ? -7.483 -16.016 1.906 1.00 80.44 105 SER A C 1
ATOM 745 O O . SER A 1 105 ? -8.275 -16.422 2.750 1.00 80.44 105 SER A O 1
ATOM 747 N N . GLY A 1 106 ? -6.178 -15.883 2.128 1.00 75.81 106 GLY A N 1
ATOM 748 C CA . GLY A 1 106 ? -5.514 -16.258 3.369 1.00 75.81 106 GLY A CA 1
ATOM 749 C C . GLY A 1 106 ? -5.431 -15.151 4.420 1.00 75.81 106 GLY A C 1
ATOM 750 O O . GLY A 1 106 ? -5.955 -14.040 4.273 1.00 75.81 106 GLY A O 1
ATOM 751 N N . ASP A 1 107 ? -4.728 -15.496 5.494 1.00 71.50 107 ASP A N 1
ATOM 752 C CA . ASP A 1 107 ? -4.388 -14.664 6.649 1.00 71.50 107 ASP A CA 1
ATOM 753 C C . ASP A 1 107 ? -3.166 -13.759 6.399 1.00 71.50 107 ASP A C 1
ATOM 755 O O . ASP A 1 107 ? -3.043 -12.693 7.007 1.00 71.50 107 ASP A O 1
ATOM 759 N N . GLY A 1 108 ? -2.300 -14.122 5.451 1.00 83.00 108 GLY A N 1
ATOM 760 C CA . GLY A 1 108 ? -1.176 -13.309 4.992 1.00 83.00 108 GLY A CA 1
ATOM 761 C C . GLY A 1 108 ? -1.511 -12.462 3.762 1.00 83.00 108 GLY A C 1
ATOM 762 O O . GLY A 1 108 ? -1.127 -12.812 2.654 1.00 83.00 108 GLY A O 1
ATOM 763 N N . PHE A 1 109 ? -2.197 -11.328 3.936 1.00 93.38 109 PHE A N 1
ATOM 764 C CA . PHE A 1 109 ? -2.639 -10.492 2.805 1.00 93.38 109 PHE A CA 1
ATOM 765 C C . PHE A 1 109 ? -1.506 -10.054 1.858 1.00 93.38 109 PHE A C 1
ATOM 767 O O . PHE A 1 109 ? -1.677 -10.065 0.637 1.00 93.38 109 PHE A O 1
ATOM 774 N N . LEU A 1 110 ? -0.363 -9.654 2.419 1.00 96.56 110 LEU A N 1
ATOM 775 C CA . LEU A 1 110 ? 0.803 -9.188 1.677 1.00 96.56 110 LEU A CA 1
ATOM 776 C C . LEU A 1 110 ? 2.076 -9.728 2.325 1.00 96.56 110 LEU A C 1
ATOM 778 O O . LEU A 1 110 ? 2.359 -9.428 3.484 1.00 96.56 110 LEU A O 1
ATOM 782 N N . GLN A 1 111 ? 2.862 -10.469 1.551 1.00 95.88 111 GLN A N 1
ATOM 783 C CA . GLN A 1 111 ? 4.213 -10.883 1.915 1.00 95.88 111 GLN A CA 1
ATOM 784 C C . GLN A 1 111 ? 5.212 -10.228 0.979 1.00 95.88 111 GLN A C 1
ATOM 786 O O . GLN A 1 111 ? 4.979 -10.147 -0.228 1.00 95.88 111 GLN A O 1
ATOM 791 N N . VAL A 1 112 ? 6.345 -9.805 1.529 1.00 94.94 112 VAL A N 1
ATOM 792 C CA . VAL A 1 112 ? 7.450 -9.252 0.755 1.00 94.94 112 VAL A CA 1
ATOM 793 C C . VAL A 1 112 ? 8.743 -9.933 1.168 1.00 94.94 112 VAL A C 1
ATOM 795 O O . VAL A 1 112 ? 8.950 -10.250 2.333 1.00 94.94 112 VAL A O 1
ATOM 798 N N . ALA A 1 113 ? 9.594 -10.195 0.187 1.00 93.06 113 ALA A N 1
ATOM 799 C CA . ALA A 1 113 ? 10.874 -10.854 0.350 1.00 93.06 113 ALA A CA 1
ATOM 800 C C . ALA A 1 113 ? 11.894 -10.246 -0.613 1.00 93.06 113 ALA A C 1
ATOM 802 O O . ALA A 1 113 ? 11.535 -9.558 -1.571 1.00 93.06 113 ALA A O 1
ATOM 803 N N . VAL A 1 114 ? 13.163 -10.584 -0.387 1.00 91.56 114 VAL A N 1
ATOM 804 C CA . VAL A 1 114 ? 14.320 -10.112 -1.160 1.00 91.56 114 VAL A CA 1
ATOM 805 C C . VAL A 1 114 ? 14.500 -8.593 -1.035 1.00 91.56 114 VAL A C 1
ATOM 807 O O . VAL A 1 114 ? 13.753 -7.826 -1.645 1.00 91.56 114 VAL A O 1
ATOM 810 N N . PRO A 1 115 ? 15.510 -8.142 -0.274 1.00 88.31 115 PRO A N 1
ATOM 811 C CA . PRO A 1 115 ? 15.828 -6.727 -0.170 1.00 88.31 115 PRO A CA 1
ATOM 812 C C . PRO A 1 115 ? 16.132 -6.094 -1.528 1.00 88.31 115 PRO A C 1
ATOM 814 O O . PRO A 1 115 ? 16.772 -6.703 -2.391 1.00 88.31 115 PRO A O 1
ATOM 817 N N . THR A 1 116 ? 15.699 -4.846 -1.699 1.00 85.75 116 THR A N 1
ATOM 818 C CA . THR A 1 116 ? 16.081 -4.046 -2.863 1.00 85.75 116 THR A CA 1
ATOM 819 C C . THR A 1 116 ? 17.547 -3.628 -2.778 1.00 85.75 116 THR A C 1
ATOM 821 O O . THR A 1 116 ? 18.049 -3.271 -1.714 1.00 85.75 116 THR A O 1
ATOM 824 N N . ARG A 1 117 ? 18.239 -3.646 -3.920 1.00 84.38 117 ARG A N 1
ATOM 825 C CA . ARG A 1 117 ? 19.568 -3.040 -4.095 1.00 84.38 117 ARG A CA 1
ATOM 826 C C . ARG A 1 117 ? 19.475 -1.579 -4.537 1.00 84.38 117 ARG A C 1
ATOM 828 O O . ARG A 1 117 ? 20.508 -0.933 -4.709 1.00 84.38 117 ARG A O 1
ATOM 835 N N . GLY A 1 118 ? 18.259 -1.066 -4.751 1.00 67.69 118 GLY A N 1
ATOM 836 C CA . GLY A 1 118 ? 18.020 0.327 -5.109 1.00 67.69 118 GLY A CA 1
ATOM 837 C C . GLY A 1 118 ? 18.660 1.262 -4.085 1.00 67.69 118 GLY A C 1
ATOM 838 O O . GLY A 1 118 ? 18.466 1.109 -2.879 1.00 67.69 118 GLY A O 1
ATOM 839 N N . GLN A 1 119 ? 19.462 2.218 -4.561 1.00 53.56 119 GLN A N 1
ATOM 840 C CA . GLN A 1 119 ? 20.200 3.127 -3.690 1.00 53.56 119 GLN A CA 1
ATOM 841 C C . GLN A 1 119 ? 19.240 4.058 -2.944 1.00 53.56 119 GLN A C 1
ATOM 843 O O . GLN A 1 119 ? 18.758 5.055 -3.475 1.00 53.56 119 GLN A O 1
ATOM 848 N N . GLY A 1 120 ? 18.982 3.742 -1.681 1.00 55.59 120 GLY A N 1
ATOM 849 C CA . GLY A 1 120 ? 18.268 4.611 -0.762 1.00 55.59 120 GLY A CA 1
ATOM 850 C C . GLY A 1 120 ? 18.680 4.290 0.661 1.00 55.59 120 GLY A C 1
ATOM 851 O O . GLY A 1 120 ? 18.244 3.293 1.222 1.00 55.59 120 GLY A O 1
ATOM 852 N N . ARG A 1 121 ? 19.516 5.141 1.264 1.00 57.25 121 ARG A N 1
ATOM 853 C CA . ARG A 1 121 ? 19.751 5.105 2.711 1.00 57.25 121 ARG A CA 1
ATOM 854 C C . ARG A 1 121 ? 18.477 5.608 3.394 1.00 57.25 121 ARG A C 1
ATOM 856 O O . ARG A 1 121 ? 18.251 6.814 3.445 1.00 57.25 121 ARG A O 1
ATOM 863 N N . GLY A 1 122 ? 17.619 4.709 3.867 1.00 69.50 122 GLY A N 1
ATOM 864 C CA . GLY A 1 122 ? 16.402 5.092 4.584 1.00 69.50 122 GLY A CA 1
ATOM 865 C C . GLY A 1 122 ? 15.324 4.015 4.603 1.00 69.50 122 GLY A C 1
ATOM 866 O O . GLY A 1 122 ? 15.522 2.902 4.128 1.00 69.50 122 GLY A O 1
ATOM 867 N N . ALA A 1 123 ? 14.170 4.369 5.163 1.00 78.19 123 ALA A N 1
ATOM 868 C CA . ALA A 1 123 ? 13.022 3.477 5.248 1.00 78.19 123 ALA A CA 1
ATOM 869 C C . ALA A 1 123 ? 12.485 3.116 3.856 1.00 78.19 123 ALA A C 1
ATOM 871 O O . ALA A 1 123 ? 12.221 4.000 3.036 1.00 78.19 123 ALA A O 1
ATOM 872 N N . LEU A 1 124 ? 12.285 1.820 3.622 1.00 92.31 124 LEU A N 1
ATOM 873 C CA . LEU A 1 124 ? 11.726 1.270 2.392 1.00 92.31 124 LEU A CA 1
ATOM 874 C C . LEU A 1 124 ? 10.206 1.458 2.336 1.00 92.31 124 LEU A C 1
ATOM 876 O O . LEU A 1 124 ? 9.669 1.744 1.269 1.00 92.31 124 LEU A O 1
ATOM 880 N N . VAL A 1 125 ? 9.521 1.384 3.481 1.00 96.12 125 VAL A N 1
ATOM 881 C CA . VAL A 1 125 ? 8.119 1.801 3.630 1.00 96.12 125 VAL A CA 1
ATOM 882 C C . VAL A 1 125 ? 8.053 3.047 4.506 1.00 96.12 125 VAL A C 1
ATOM 884 O O . VAL A 1 125 ? 8.481 3.041 5.659 1.00 96.12 125 VAL A O 1
ATOM 887 N N . ARG A 1 126 ? 7.481 4.128 3.970 1.00 96.75 126 ARG A N 1
ATOM 888 C CA . ARG A 1 126 ? 7.252 5.390 4.686 1.00 96.75 126 ARG A CA 1
ATOM 889 C C . ARG A 1 126 ? 5.770 5.716 4.713 1.00 96.75 126 ARG A C 1
ATOM 891 O O . ARG A 1 126 ? 5.167 5.902 3.658 1.00 96.75 126 ARG A O 1
ATOM 898 N N . HIS A 1 127 ? 5.203 5.852 5.903 1.00 98.06 127 HIS A N 1
ATOM 899 C CA . HIS A 1 127 ? 3.806 6.237 6.083 1.00 98.06 127 HIS A CA 1
ATOM 900 C C . HIS A 1 127 ? 3.690 7.461 6.988 1.00 98.06 127 HIS A C 1
ATOM 902 O O . HIS A 1 127 ? 3.991 7.395 8.177 1.00 98.06 127 HIS A O 1
ATOM 908 N N . SER A 1 128 ? 3.242 8.579 6.426 1.00 98.31 128 SER A N 1
ATOM 909 C CA . SER A 1 128 ? 3.017 9.834 7.155 1.00 98.31 128 SER A CA 1
ATOM 910 C C . SER A 1 128 ? 1.613 10.409 6.957 1.00 98.31 128 SER A C 1
ATOM 912 O O . SER A 1 128 ? 1.326 11.474 7.490 1.00 98.31 128 SER A O 1
ATOM 914 N N . GLY A 1 129 ? 0.774 9.752 6.151 1.00 98.44 129 GLY A N 1
ATOM 915 C CA . GLY A 1 129 ? -0.613 10.148 5.909 1.00 98.44 129 GLY A CA 1
ATOM 916 C C . GLY A 1 129 ? -1.597 9.357 6.771 1.00 98.44 129 GLY A C 1
ATOM 917 O O . GLY A 1 129 ? -1.289 8.997 7.909 1.00 98.44 129 GLY A O 1
ATOM 918 N N . THR A 1 130 ? -2.747 9.015 6.190 1.00 98.75 130 THR A N 1
ATOM 919 C CA . THR A 1 130 ? -3.809 8.250 6.863 1.00 98.75 130 THR A CA 1
ATOM 920 C C . THR A 1 130 ? -4.091 6.945 6.130 1.00 98.75 130 THR A C 1
ATOM 922 O O . THR A 1 130 ? -4.253 6.924 4.909 1.00 98.75 130 THR A O 1
ATOM 925 N N . ILE A 1 131 ? -4.162 5.849 6.878 1.00 98.81 131 ILE A N 1
ATOM 926 C CA . ILE A 1 131 ? -4.704 4.571 6.420 1.00 98.81 131 ILE A CA 1
ATOM 927 C C . ILE A 1 131 ? -5.850 4.203 7.356 1.00 98.81 131 ILE A C 1
ATOM 929 O O . ILE A 1 131 ? -5.646 4.157 8.564 1.00 98.81 131 ILE A O 1
ATOM 933 N N . SER A 1 132 ? -7.026 3.919 6.800 1.00 98.31 132 SER A N 1
ATOM 934 C CA . SER A 1 132 ? -8.183 3.432 7.552 1.00 98.31 132 SER A CA 1
ATOM 935 C C . SER A 1 132 ? -8.759 2.185 6.884 1.00 98.31 132 SER A C 1
ATOM 937 O O . SER A 1 132 ? -9.124 2.204 5.705 1.00 98.31 132 SER A O 1
ATOM 939 N N . ALA A 1 133 ? -8.823 1.096 7.641 1.00 97.31 133 ALA A N 1
ATOM 940 C CA . ALA A 1 133 ? -9.399 -0.185 7.251 1.00 97.31 133 ALA A CA 1
ATOM 941 C C . ALA A 1 133 ? -10.190 -0.785 8.425 1.00 97.31 133 ALA A C 1
ATOM 943 O O . ALA A 1 133 ? -9.991 -1.938 8.800 1.00 97.31 133 ALA A O 1
ATOM 944 N N . ASP A 1 134 ? -11.062 0.019 9.037 1.00 95.81 134 ASP A N 1
ATOM 945 C CA . ASP A 1 134 ? -11.915 -0.406 10.153 1.00 95.81 134 ASP A CA 1
ATOM 946 C C . ASP A 1 134 ? -12.723 -1.667 9.808 1.00 95.81 134 ASP A C 1
ATOM 948 O O . ASP A 1 134 ? -13.286 -1.783 8.718 1.00 95.81 134 ASP A O 1
ATOM 952 N N . GLY A 1 135 ? -12.761 -2.628 10.731 1.00 93.12 135 GLY A N 1
ATOM 953 C CA . GLY A 1 135 ? -13.300 -3.976 10.536 1.00 93.12 135 GLY A CA 1
ATOM 954 C C . GLY A 1 135 ? -12.493 -4.822 9.544 1.00 93.12 135 GLY A C 1
ATOM 955 O O . GLY A 1 135 ? -13.017 -5.771 8.961 1.00 93.12 135 GLY A O 1
ATOM 956 N N . GLY A 1 136 ? -11.245 -4.441 9.286 1.00 94.56 136 GLY A N 1
ATOM 957 C CA . GLY A 1 136 ? -10.360 -5.005 8.276 1.00 94.56 136 GLY A CA 1
ATOM 958 C C . GLY A 1 136 ? -8.917 -5.131 8.766 1.00 94.56 136 GLY A C 1
ATOM 959 O O . GLY A 1 136 ? -8.662 -5.265 9.962 1.00 94.56 136 GLY A O 1
ATOM 960 N N . SER A 1 137 ? -7.951 -5.125 7.848 1.00 95.56 137 SER A N 1
ATOM 961 C CA . SER A 1 137 ? -6.537 -5.210 8.226 1.00 95.56 137 SER A CA 1
ATOM 962 C C . SER A 1 137 ? -5.620 -4.285 7.443 1.00 95.56 137 SER A C 1
ATOM 964 O O . SER A 1 137 ? -5.874 -3.929 6.290 1.00 95.56 137 SER A O 1
ATOM 966 N N . VAL A 1 138 ? -4.520 -3.910 8.091 1.00 97.62 138 VAL A N 1
ATOM 967 C CA . VAL A 1 138 ? -3.441 -3.123 7.505 1.00 97.62 138 VAL A CA 1
ATOM 968 C C . VAL A 1 138 ? -2.118 -3.866 7.677 1.00 97.62 138 VAL A C 1
ATOM 970 O O . VAL A 1 138 ? -1.753 -4.242 8.788 1.00 97.62 138 VAL A O 1
ATOM 973 N N . THR A 1 139 ? -1.374 -4.042 6.588 1.00 97.38 139 THR A N 1
ATOM 974 C CA . THR A 1 139 ? -0.049 -4.672 6.571 1.00 97.38 139 THR A CA 1
ATOM 975 C C . THR A 1 139 ? 0.976 -3.715 5.968 1.00 97.38 139 THR A C 1
ATOM 977 O O . THR A 1 139 ? 0.863 -3.333 4.805 1.00 97.38 139 THR A O 1
ATOM 980 N N . LEU A 1 140 ? 1.991 -3.323 6.737 1.00 97.19 140 LEU A N 1
ATOM 981 C CA . LEU A 1 140 ? 3.158 -2.588 6.247 1.00 97.19 140 LEU A CA 1
ATOM 982 C C . LEU A 1 140 ? 4.376 -3.490 6.398 1.00 97.19 140 LEU A C 1
ATOM 984 O O . LEU A 1 140 ? 4.791 -3.788 7.515 1.00 97.19 140 LEU A O 1
ATOM 988 N N . THR A 1 141 ? 4.949 -3.920 5.281 1.00 95.56 141 THR A N 1
ATOM 989 C CA . THR A 1 141 ? 6.071 -4.857 5.282 1.00 95.56 141 THR A CA 1
ATOM 990 C C . THR A 1 141 ? 7.192 -4.390 4.363 1.00 95.56 141 THR A C 1
ATOM 992 O O . THR A 1 141 ? 6.954 -3.904 3.255 1.00 95.56 141 THR A O 1
ATOM 995 N N . ALA A 1 142 ? 8.425 -4.515 4.833 1.00 94.00 142 ALA A N 1
ATOM 996 C CA . ALA A 1 142 ? 9.625 -4.236 4.068 1.00 94.00 142 ALA A CA 1
ATOM 997 C C . ALA A 1 142 ? 10.604 -5.404 4.196 1.00 94.00 142 ALA A C 1
ATOM 999 O O . ALA A 1 142 ? 10.959 -5.780 5.309 1.00 94.00 142 ALA A O 1
ATOM 1000 N N . ALA A 1 143 ? 11.076 -5.929 3.066 1.00 91.56 143 ALA A N 1
ATOM 1001 C CA . ALA A 1 143 ? 12.217 -6.832 3.036 1.00 91.56 143 ALA A CA 1
ATOM 1002 C C . ALA A 1 143 ? 13.500 -5.997 3.055 1.00 91.56 143 ALA A C 1
ATOM 1004 O O . ALA A 1 143 ? 13.797 -5.273 2.102 1.00 91.56 143 ALA A O 1
ATOM 1005 N N . ALA A 1 144 ? 14.259 -6.085 4.141 1.00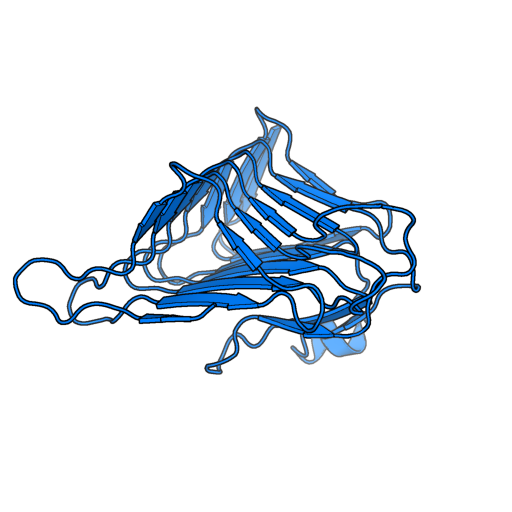 83.62 144 ALA A N 1
ATOM 1006 C CA . ALA A 1 144 ? 15.498 -5.345 4.326 1.00 83.62 144 ALA A CA 1
ATOM 1007 C C . ALA A 1 144 ? 16.534 -6.217 5.034 1.00 83.62 144 ALA A C 1
ATOM 1009 O O . ALA A 1 144 ? 16.227 -6.855 6.034 1.00 83.62 144 ALA A O 1
ATOM 1010 N N . ALA A 1 145 ? 17.775 -6.182 4.547 1.00 77.56 145 ALA A N 1
ATOM 1011 C CA . ALA A 1 145 ? 18.916 -6.700 5.295 1.00 77.56 145 ALA A CA 1
ATOM 1012 C C . ALA A 1 145 ? 19.326 -5.694 6.385 1.00 77.56 145 ALA A C 1
ATOM 1014 O O . ALA A 1 145 ? 19.213 -4.479 6.156 1.00 77.56 145 ALA A O 1
ATOM 1015 N N . ARG A 1 146 ? 19.855 -6.178 7.524 1.00 70.56 146 ARG A N 1
ATOM 1016 C CA . ARG A 1 146 ? 20.258 -5.332 8.680 1.00 70.56 146 ARG A CA 1
ATOM 1017 C C . ARG A 1 146 ? 21.060 -4.092 8.283 1.00 70.56 146 ARG A C 1
ATOM 1019 O O . ARG A 1 146 ? 20.803 -2.996 8.781 1.00 70.56 146 ARG A O 1
ATOM 1026 N N . ASP A 1 147 ? 22.002 -4.261 7.361 1.00 67.44 147 ASP A N 1
ATOM 1027 C CA . ASP A 1 147 ? 22.966 -3.220 6.994 1.00 67.44 147 ASP A CA 1
ATOM 1028 C C . ASP A 1 147 ? 22.426 -2.207 5.973 1.00 67.44 147 ASP A C 1
ATOM 1030 O O . ASP A 1 147 ? 23.001 -1.131 5.796 1.00 67.44 147 ASP A O 1
ATOM 1034 N N . MET A 1 148 ? 21.314 -2.521 5.297 1.00 64.50 148 MET A N 1
ATOM 1035 C CA . MET A 1 148 ? 20.781 -1.691 4.213 1.00 64.50 148 MET A CA 1
ATOM 1036 C C . MET A 1 148 ? 19.797 -0.625 4.694 1.00 64.50 148 MET A C 1
ATOM 1038 O O . MET A 1 148 ? 19.787 0.485 4.158 1.00 64.50 148 MET A O 1
ATOM 1042 N N . ALA A 1 149 ? 18.992 -0.923 5.716 1.00 65.50 149 ALA A N 1
ATOM 1043 C CA . ALA A 1 149 ? 18.000 0.015 6.226 1.00 65.50 149 ALA A CA 1
ATOM 1044 C C . ALA A 1 149 ? 17.796 -0.149 7.734 1.00 65.50 149 ALA A C 1
ATOM 1046 O O . ALA A 1 149 ? 16.979 -0.948 8.179 1.00 65.50 149 ALA A O 1
ATOM 1047 N N . ARG A 1 150 ? 18.475 0.686 8.530 1.00 68.12 150 ARG A N 1
ATOM 1048 C CA . ARG A 1 150 ? 18.063 0.919 9.920 1.00 68.12 150 ARG A CA 1
ATOM 1049 C C . ARG A 1 150 ? 16.704 1.613 9.868 1.00 68.12 150 ARG A C 1
ATOM 1051 O O . ARG A 1 150 ? 16.647 2.772 9.467 1.00 68.12 150 ARG A O 1
ATOM 1058 N N . GLN A 1 151 ? 15.647 0.922 10.283 1.00 79.69 151 GLN A N 1
ATOM 1059 C CA . GLN A 1 151 ? 14.240 1.342 10.231 1.00 79.69 151 GLN A CA 1
ATOM 1060 C C . GLN A 1 151 ? 13.628 1.203 8.833 1.00 79.69 151 GLN A C 1
ATOM 1062 O O . GLN A 1 151 ? 13.207 2.183 8.217 1.00 79.69 151 GLN A O 1
ATOM 1067 N N . ALA A 1 152 ? 13.572 -0.031 8.333 1.00 85.62 152 ALA A N 1
ATOM 1068 C CA . ALA A 1 152 ? 12.995 -0.360 7.031 1.00 85.62 152 ALA A CA 1
ATOM 1069 C C . ALA A 1 152 ? 11.529 0.085 6.884 1.00 85.62 152 ALA A C 1
ATOM 1071 O O . ALA A 1 152 ? 11.114 0.461 5.786 1.00 85.62 152 ALA A O 1
ATOM 1072 N N . VAL A 1 153 ? 10.770 0.119 7.982 1.00 91.31 153 VAL A N 1
ATOM 1073 C CA . VAL A 1 153 ? 9.431 0.723 8.034 1.00 91.31 153 VAL A CA 1
ATOM 1074 C C . VAL A 1 153 ? 9.459 1.937 8.958 1.00 91.31 153 VAL A C 1
ATOM 1076 O O . VAL A 1 153 ? 9.879 1.835 10.108 1.00 91.31 153 VAL A O 1
ATOM 1079 N N . ASN A 1 154 ? 8.987 3.088 8.480 1.00 94.31 154 ASN A N 1
ATOM 1080 C CA . ASN A 1 154 ? 8.900 4.320 9.261 1.00 94.31 154 ASN A CA 1
ATOM 1081 C C . ASN A 1 154 ? 7.486 4.899 9.195 1.00 94.31 154 ASN A C 1
ATOM 1083 O O . ASN A 1 154 ? 7.012 5.288 8.123 1.00 94.31 154 ASN A O 1
ATOM 1087 N N . LEU A 1 155 ? 6.834 4.961 10.353 1.00 94.94 155 LEU A N 1
ATOM 1088 C CA . LEU A 1 155 ? 5.489 5.487 10.512 1.00 94.94 155 LEU A CA 1
ATOM 1089 C C . LEU A 1 155 ? 5.509 6.764 11.343 1.00 94.94 155 LEU A C 1
ATOM 1091 O O . LEU A 1 155 ? 5.985 6.765 12.472 1.00 94.94 155 LEU A O 1
ATOM 1095 N N . SER A 1 156 ? 4.932 7.832 10.810 1.00 96.50 156 SER A N 1
ATOM 1096 C CA . SER A 1 156 ? 4.674 9.081 11.534 1.00 96.50 156 SER A CA 1
ATOM 1097 C C . SER A 1 156 ? 3.224 9.555 11.424 1.00 96.50 156 SER A C 1
ATOM 1099 O O . SER A 1 156 ? 2.890 10.600 11.968 1.00 96.50 156 SER A O 1
ATOM 1101 N N . GLY A 1 157 ? 2.393 8.834 10.666 1.00 96.75 157 GLY A N 1
ATOM 1102 C CA . GLY A 1 157 ? 0.991 9.163 10.423 1.00 96.75 157 GLY A CA 1
ATOM 1103 C C . GLY A 1 157 ? 0.019 8.320 11.248 1.00 96.75 157 GLY A C 1
ATOM 1104 O O . GLY A 1 157 ? 0.352 7.820 12.324 1.00 96.75 157 GLY A O 1
ATOM 1105 N N . VAL A 1 158 ? -1.185 8.147 10.703 1.00 98.19 158 VAL A N 1
ATOM 1106 C CA . VAL A 1 158 ? -2.296 7.425 11.336 1.00 98.19 158 VAL A CA 1
ATOM 1107 C C . VAL A 1 158 ? -2.564 6.116 10.600 1.00 98.19 158 VAL A C 1
ATOM 1109 O O . VAL A 1 158 ? -2.679 6.104 9.372 1.00 98.19 158 VAL A O 1
ATOM 1112 N N . VAL A 1 159 ? -2.666 5.017 11.342 1.00 98.19 159 VAL A N 1
ATOM 1113 C CA . VAL A 1 159 ? -3.124 3.714 10.852 1.00 98.19 159 VAL A CA 1
ATOM 1114 C C . VAL A 1 159 ? -4.245 3.222 11.756 1.00 98.19 159 VAL A C 1
ATOM 1116 O O . VAL A 1 159 ? -4.035 3.003 12.947 1.00 98.19 159 VAL A O 1
ATOM 1119 N N . GLU A 1 160 ? -5.422 3.034 11.174 1.00 97.25 160 GLU A N 1
ATOM 1120 C CA . GLU A 1 160 ? -6.630 2.596 11.866 1.00 97.25 160 GLU A CA 1
ATOM 1121 C C . GLU A 1 160 ? -7.140 1.295 11.247 1.00 97.25 160 GLU A C 1
ATOM 1123 O O . GLU A 1 160 ? -7.350 1.195 10.037 1.00 97.25 160 GLU A O 1
ATOM 1128 N N . ALA A 1 161 ? -7.329 0.293 12.093 1.00 95.38 161 ALA A N 1
ATOM 1129 C CA . ALA A 1 161 ? -7.989 -0.964 11.780 1.00 95.38 161 ALA A CA 1
ATOM 1130 C C . ALA A 1 161 ? -8.758 -1.401 13.029 1.00 95.38 161 ALA A C 1
ATOM 1132 O O . ALA A 1 161 ? -8.401 -2.385 13.675 1.00 95.38 161 ALA A O 1
ATOM 1133 N N . ARG A 1 162 ? -9.760 -0.610 13.424 1.00 94.69 162 ARG A N 1
ATOM 1134 C CA . ARG A 1 162 ? -10.561 -0.870 14.627 1.00 94.69 162 ARG A CA 1
ATOM 1135 C C . ARG A 1 162 ? -11.467 -2.079 14.437 1.00 94.69 162 ARG A C 1
ATOM 1137 O O . ARG A 1 162 ? -11.843 -2.389 13.307 1.00 94.69 162 ARG A O 1
ATOM 1144 N N . SER A 1 163 ? -11.843 -2.752 15.519 1.00 91.94 163 SER A N 1
ATOM 1145 C CA . SER A 1 163 ? -12.892 -3.775 15.456 1.00 91.94 163 SER A CA 1
ATOM 1146 C C . SER A 1 163 ? -14.245 -3.114 15.179 1.00 91.94 163 SER A C 1
ATOM 1148 O O . SER A 1 163 ? -14.551 -2.064 15.749 1.00 91.94 163 SER A O 1
ATOM 1150 N N . VAL A 1 164 ? -15.025 -3.704 14.270 1.00 88.12 164 VAL A N 1
ATOM 1151 C CA . VAL A 1 164 ? -16.364 -3.217 13.904 1.00 88.12 164 VAL A CA 1
ATOM 1152 C C . VAL A 1 164 ? -17.313 -4.395 13.736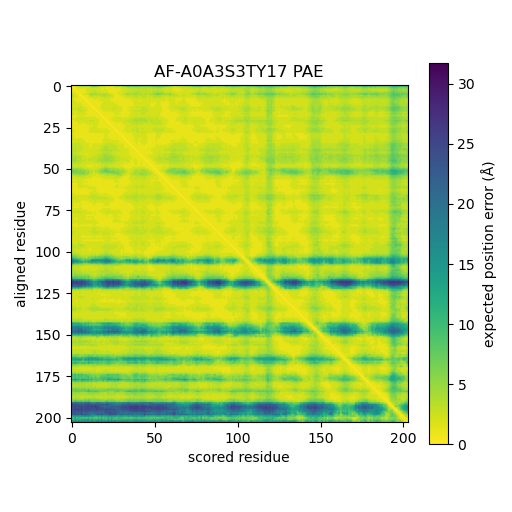 1.00 88.12 164 VAL A C 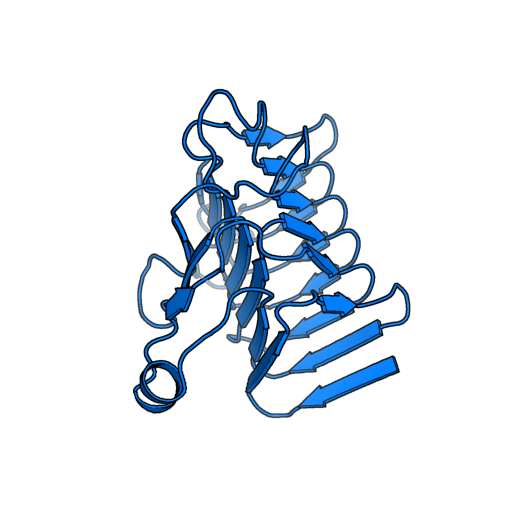1
ATOM 1154 O O . VAL A 1 164 ? -17.063 -5.282 12.916 1.00 88.12 164 VAL A O 1
ATOM 1157 N N . SER A 1 165 ? -18.438 -4.364 14.452 1.00 84.31 165 SER A N 1
ATOM 1158 C CA . SER A 1 165 ? -19.546 -5.319 14.307 1.00 84.31 165 SER A CA 1
ATOM 1159 C C . SER A 1 165 ? -19.096 -6.774 14.482 1.00 84.31 165 SER A C 1
ATOM 1161 O O . SER A 1 165 ? -19.396 -7.637 13.657 1.00 84.31 165 SER A O 1
ATOM 1163 N N . GLY A 1 166 ? -18.318 -7.033 15.532 1.00 79.06 166 GLY A N 1
ATOM 1164 C CA . GLY A 1 166 ? -17.773 -8.353 15.858 1.00 79.06 166 GLY A CA 1
ATOM 1165 C C . GLY A 1 166 ? -16.611 -8.815 14.972 1.00 79.06 166 GLY A C 1
ATOM 1166 O O . GLY A 1 166 ? -16.093 -9.911 15.180 1.00 79.06 166 GLY A O 1
ATOM 1167 N N . ARG A 1 167 ? -16.160 -8.005 14.002 1.00 84.62 167 ARG A N 1
ATOM 1168 C CA . ARG A 1 167 ? -14.976 -8.310 13.190 1.00 84.62 167 ARG A CA 1
ATOM 1169 C C . ARG A 1 167 ? -13.747 -7.616 13.755 1.00 84.62 167 ARG A C 1
ATOM 1171 O O . ARG A 1 167 ? -13.635 -6.394 13.677 1.00 84.62 167 ARG A O 1
ATOM 1178 N N . SER A 1 168 ? -12.813 -8.410 14.278 1.00 86.06 168 SER A N 1
ATOM 1179 C CA . SER A 1 168 ? -11.541 -7.912 14.800 1.00 86.06 168 SER A CA 1
ATOM 1180 C C . SER A 1 168 ? -10.716 -7.256 13.703 1.00 86.06 168 SER A C 1
ATOM 1182 O O . SER A 1 168 ? -10.449 -7.865 12.662 1.00 86.06 168 SER A O 1
ATOM 1184 N N . GLY A 1 169 ? -10.292 -6.022 13.953 1.00 91.50 169 GLY A N 1
ATOM 1185 C CA . GLY A 1 169 ? -9.330 -5.357 13.093 1.00 91.50 169 GLY A CA 1
ATOM 1186 C C . GLY A 1 169 ? -7.884 -5.739 13.435 1.00 91.50 169 GLY A C 1
ATOM 1187 O O . GLY A 1 169 ? -7.597 -6.288 14.503 1.00 91.50 169 GLY A O 1
ATOM 1188 N N . SER A 1 170 ? -6.943 -5.517 12.517 1.00 94.38 170 SER A N 1
ATOM 1189 C CA . SER A 1 170 ? -5.526 -5.794 12.798 1.00 94.38 170 SER A CA 1
ATOM 1190 C C . SER A 1 170 ? -4.555 -4.912 12.029 1.00 94.38 170 SER A C 1
ATOM 1192 O O . SER A 1 170 ? -4.783 -4.547 10.877 1.00 94.38 170 SER A O 1
ATOM 1194 N N . ILE A 1 171 ? -3.430 -4.614 12.672 1.00 96.06 171 ILE A N 1
ATOM 1195 C CA . ILE A 1 171 ? -2.303 -3.892 12.096 1.00 96.06 171 ILE A CA 1
ATOM 1196 C C . ILE A 1 171 ? -1.068 -4.785 12.223 1.00 96.06 171 ILE A C 1
ATOM 1198 O O . ILE A 1 171 ? -0.729 -5.236 13.313 1.00 96.06 171 ILE A O 1
ATOM 1202 N N . THR A 1 172 ? -0.396 -5.051 11.109 1.00 95.44 172 THR A N 1
ATOM 1203 C CA . THR A 1 172 ? 0.861 -5.806 11.064 1.00 95.44 172 THR A CA 1
ATOM 1204 C C . THR A 1 172 ? 1.945 -4.936 10.453 1.00 95.44 172 THR A C 1
ATOM 1206 O O . THR A 1 172 ? 1.812 -4.482 9.317 1.00 95.44 172 THR A O 1
ATOM 1209 N N . LEU A 1 173 ? 3.015 -4.708 11.201 1.00 94.81 173 LEU A N 1
ATOM 1210 C CA . LEU A 1 173 ? 4.213 -4.004 10.777 1.00 94.81 173 LEU A CA 1
ATOM 1211 C C . LEU A 1 173 ? 5.364 -5.011 10.767 1.00 94.81 173 LEU A C 1
ATOM 1213 O O . LEU A 1 173 ? 5.475 -5.835 11.666 1.00 94.81 173 LEU A O 1
ATOM 1217 N N . SER A 1 174 ? 6.198 -4.983 9.735 1.00 92.94 174 SER A N 1
ATOM 1218 C CA . SER A 1 174 ? 7.374 -5.848 9.663 1.00 92.94 174 SER A CA 1
ATOM 1219 C C . SER A 1 174 ? 8.462 -5.175 8.841 1.00 92.94 174 SER A C 1
ATOM 1221 O O . SER A 1 174 ? 8.252 -4.834 7.680 1.00 92.94 174 SER A O 1
ATOM 1223 N N . GLY A 1 175 ? 9.626 -4.957 9.444 1.00 86.81 175 GLY A N 1
ATOM 1224 C CA . GLY A 1 175 ? 10.807 -4.428 8.758 1.00 86.81 175 GLY A CA 1
ATOM 1225 C C . GLY A 1 175 ? 11.848 -5.488 8.424 1.00 86.81 175 GLY A C 1
ATOM 1226 O O . GLY A 1 175 ? 12.985 -5.110 8.144 1.00 86.81 175 GLY A O 1
ATOM 1227 N N . ASP A 1 176 ? 11.485 -6.770 8.530 1.00 86.06 176 ASP A N 1
ATOM 1228 C CA . ASP A 1 176 ? 12.415 -7.901 8.508 1.00 86.06 176 ASP A CA 1
ATOM 1229 C C . ASP A 1 176 ? 13.614 -7.620 9.434 1.00 86.06 176 ASP A C 1
ATOM 1231 O O . ASP A 1 176 ? 13.424 -7.205 10.583 1.00 86.06 176 ASP A O 1
ATOM 1235 N N . GLU A 1 177 ? 14.848 -7.734 8.949 1.00 83.50 177 GLU A N 1
ATOM 1236 C CA . GLU A 1 177 ? 16.020 -7.433 9.765 1.00 83.50 177 GLU A CA 1
ATOM 1237 C C . GLU A 1 177 ? 16.308 -5.926 9.928 1.00 83.50 177 GLU A C 1
ATOM 1239 O O . GLU A 1 177 ? 17.117 -5.532 10.772 1.00 83.50 177 GLU A O 1
ATOM 1244 N N . GLY A 1 178 ? 15.662 -5.063 9.139 1.00 81.12 178 GLY A N 1
ATOM 1245 C CA . GLY A 1 178 ? 15.817 -3.607 9.197 1.00 81.12 178 GLY A CA 1
ATOM 1246 C C . GLY A 1 178 ? 14.968 -2.920 10.274 1.00 81.12 178 GLY A C 1
ATOM 1247 O O . GLY A 1 178 ? 15.196 -1.751 10.586 1.00 81.12 178 GLY A O 1
ATOM 1248 N N . GLY A 1 179 ? 14.002 -3.621 10.872 1.00 87.56 179 GLY A N 1
ATOM 1249 C CA . GLY A 1 179 ? 13.183 -3.131 11.987 1.00 87.56 179 GLY A CA 1
ATOM 1250 C C . GLY A 1 179 ? 12.143 -2.054 11.635 1.00 87.56 179 GLY A C 1
ATOM 1251 O O . GLY A 1 179 ? 12.090 -1.512 10.525 1.00 87.56 179 GLY A O 1
ATOM 1252 N N . VAL A 1 180 ? 11.296 -1.734 12.617 1.00 91.75 180 VAL A N 1
ATOM 1253 C CA . VAL A 1 180 ? 10.164 -0.801 12.496 1.00 91.75 180 VAL A CA 1
ATOM 1254 C C . VAL A 1 180 ? 10.380 0.407 13.410 1.00 91.75 180 VAL A C 1
ATOM 1256 O O . VAL A 1 180 ? 10.669 0.260 14.595 1.00 91.75 180 VAL A O 1
ATOM 1259 N N . ARG A 1 181 ? 10.211 1.623 12.878 1.00 93.12 181 ARG A N 1
ATOM 1260 C CA . ARG A 1 181 ? 10.166 2.870 13.653 1.00 93.12 181 ARG A CA 1
ATOM 1261 C C . ARG A 1 181 ? 8.766 3.460 13.632 1.00 93.12 181 ARG A C 1
ATOM 1263 O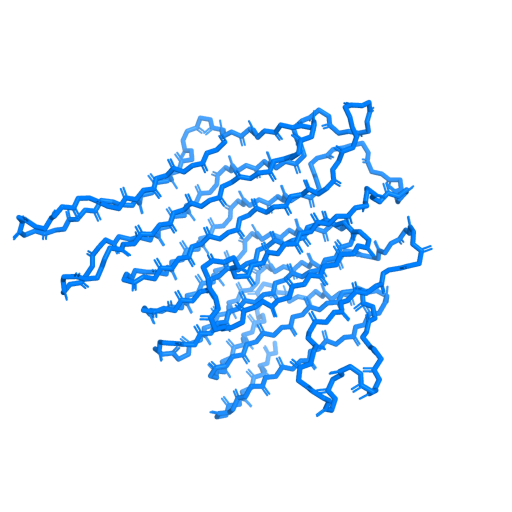 O . ARG A 1 181 ? 8.259 3.831 12.576 1.00 93.12 181 ARG A O 1
ATOM 1270 N N . VAL A 1 182 ? 8.219 3.668 14.821 1.00 93.75 182 VAL A N 1
ATOM 1271 C CA . VAL A 1 182 ? 7.016 4.470 15.053 1.00 93.75 182 VA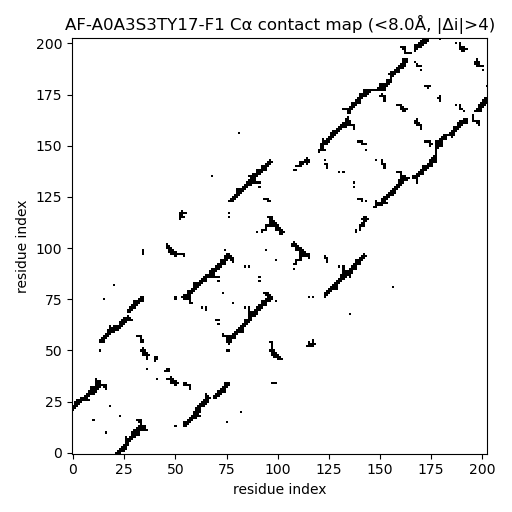L A CA 1
ATOM 1272 C C . VAL A 1 182 ? 7.462 5.804 15.653 1.00 93.75 182 VAL A C 1
ATOM 1274 O O . VAL A 1 182 ? 8.095 5.839 16.705 1.00 93.75 182 VAL A O 1
ATOM 1277 N N . ALA A 1 183 ? 7.234 6.903 14.939 1.00 93.12 183 ALA A N 1
ATOM 1278 C CA . ALA A 1 183 ? 7.634 8.235 15.373 1.00 93.12 183 ALA A CA 1
ATOM 1279 C C . ALA A 1 183 ? 6.738 8.737 16.522 1.00 93.12 183 ALA A C 1
ATOM 1281 O O . ALA A 1 183 ? 5.558 8.379 16.573 1.00 93.12 183 ALA A O 1
ATOM 1282 N N . PRO A 1 184 ? 7.251 9.613 17.408 1.00 91.19 184 PRO A N 1
ATOM 1283 C CA . PRO A 1 184 ? 6.420 10.291 18.398 1.00 91.19 184 PRO A CA 1
ATOM 1284 C C . PRO A 1 184 ? 5.240 11.006 17.725 1.00 91.19 184 PRO A C 1
ATOM 1286 O O . PRO A 1 184 ? 5.434 11.739 16.757 1.00 91.19 184 PRO A O 1
ATOM 1289 N N . GLY A 1 185 ? 4.023 10.765 18.218 1.00 88.19 185 GLY A N 1
ATOM 1290 C CA . GLY A 1 185 ? 2.788 11.321 17.652 1.00 88.19 185 GLY A CA 1
ATOM 1291 C C . GLY A 1 185 ? 2.147 10.501 16.526 1.00 88.19 185 GLY A C 1
ATOM 1292 O O . GLY A 1 185 ? 1.037 10.829 16.115 1.00 88.19 185 GLY A O 1
ATOM 1293 N N . ALA A 1 186 ? 2.783 9.422 16.052 1.00 94.38 186 ALA A N 1
ATOM 1294 C CA . ALA A 1 186 ? 2.110 8.453 15.188 1.00 94.38 186 ALA A CA 1
ATOM 1295 C C . ALA A 1 186 ? 0.991 7.731 15.958 1.00 94.38 186 ALA A C 1
ATOM 1297 O O . ALA A 1 186 ? 1.131 7.456 17.152 1.00 94.38 186 ALA A O 1
ATOM 1298 N N . ARG A 1 187 ? -0.098 7.376 15.267 1.00 95.88 187 ARG A N 1
ATOM 1299 C CA . ARG A 1 187 ? -1.235 6.656 15.859 1.00 95.88 187 ARG A CA 1
ATOM 1300 C C . ARG A 1 187 ? -1.433 5.310 15.173 1.00 95.88 187 ARG A C 1
ATOM 1302 O O . ARG A 1 187 ? -1.626 5.257 13.962 1.00 95.88 187 ARG A O 1
ATOM 1309 N N . LEU A 1 188 ? -1.419 4.246 15.969 1.00 95.44 188 LEU A N 1
ATOM 1310 C CA . LEU A 1 188 ? -1.802 2.893 15.576 1.00 95.44 188 LEU A CA 1
ATOM 1311 C C . LEU A 1 188 ? -3.028 2.515 16.399 1.00 95.44 188 LEU A C 1
ATOM 1313 O O . LEU A 1 188 ? -2.925 2.379 17.616 1.00 95.44 188 LEU A O 1
ATOM 1317 N N . ASP A 1 189 ? -4.182 2.393 15.757 1.00 94.62 189 ASP A N 1
ATOM 1318 C CA . ASP A 1 189 ? -5.440 2.127 16.445 1.00 94.62 189 ASP A CA 1
ATOM 1319 C C . ASP A 1 189 ? -6.095 0.866 15.888 1.00 94.62 189 ASP A C 1
ATOM 1321 O O . ASP A 1 189 ? -6.652 0.859 14.790 1.00 94.62 189 ASP A O 1
ATOM 1325 N N . ALA A 1 190 ? -6.008 -0.211 16.663 1.00 92.25 190 ALA A N 1
ATOM 1326 C CA . ALA A 1 190 ? -6.742 -1.443 16.422 1.00 92.25 190 ALA A CA 1
ATOM 1327 C C . ALA A 1 190 ? -7.803 -1.682 17.508 1.00 92.25 190 ALA A C 1
ATOM 1329 O O . ALA A 1 190 ? -8.180 -2.817 17.745 1.00 92.25 190 ALA A O 1
ATOM 1330 N N . SER A 1 191 ? -8.259 -0.654 18.230 1.00 88.38 191 SER A N 1
ATOM 1331 C CA . SER A 1 191 ? -9.205 -0.822 19.344 1.00 88.38 191 SER A CA 1
ATOM 1332 C C . SER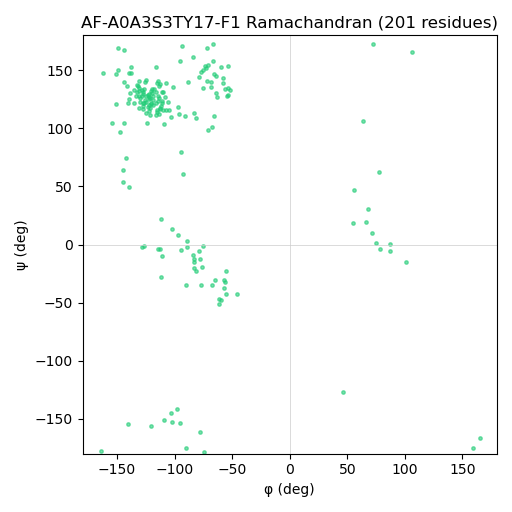 A 1 191 ? -10.591 -1.304 18.890 1.00 88.38 191 SER A C 1
ATOM 1334 O O . SER A 1 191 ? -10.967 -1.162 17.730 1.00 88.38 191 SER A O 1
ATOM 1336 N N . GLY A 1 192 ? -11.359 -1.902 19.805 1.00 81.69 192 GLY A N 1
ATOM 1337 C CA . GLY A 1 192 ? -12.781 -2.192 19.605 1.00 81.69 192 GLY A CA 1
ATOM 1338 C C . GLY A 1 192 ? -13.656 -1.086 20.190 1.00 81.69 192 GLY A C 1
ATOM 1339 O O . GLY A 1 192 ? -13.220 -0.349 21.075 1.00 81.69 192 GLY A O 1
ATOM 1340 N N . THR A 1 193 ? -14.896 -0.964 19.712 1.00 69.19 193 THR A N 1
ATOM 1341 C CA . THR A 1 193 ? -15.893 -0.041 20.290 1.00 69.19 193 THR A CA 1
ATOM 1342 C C . THR A 1 193 ? -17.081 -0.814 20.859 1.00 69.19 193 THR A C 1
ATOM 1344 O O . THR A 1 193 ? -17.367 -1.922 20.420 1.00 69.19 193 THR A O 1
ATOM 1347 N N . GLY A 1 194 ? -17.769 -0.259 21.864 1.00 57.53 194 GLY A N 1
ATOM 1348 C CA . GLY A 1 194 ? -19.041 -0.817 22.349 1.00 57.53 194 GLY A CA 1
ATOM 1349 C C . GLY A 1 194 ? -18.954 -2.180 23.052 1.00 57.53 194 GLY A C 1
ATOM 1350 O O . GLY A 1 194 ? -19.897 -2.957 22.970 1.00 57.53 194 GLY A O 1
ATOM 1351 N N . GLY A 1 195 ? -17.842 -2.483 23.731 1.00 55.19 195 GLY A N 1
ATOM 1352 C CA . GLY A 1 195 ? -17.641 -3.760 24.437 1.00 55.19 195 GLY A CA 1
ATOM 1353 C C . GLY A 1 195 ? -17.055 -4.882 23.572 1.00 55.19 195 GLY A C 1
ATOM 1354 O O . GLY A 1 195 ? -16.820 -5.978 24.076 1.00 55.19 195 GLY A O 1
ATOM 1355 N N . GLU A 1 196 ? -16.772 -4.616 22.294 1.00 62.59 196 GLU A N 1
ATOM 1356 C CA . GLU A 1 196 ? -16.018 -5.529 21.434 1.00 62.59 196 GLU A CA 1
ATOM 1357 C C . GLU A 1 196 ? -14.552 -5.633 21.888 1.00 62.59 196 GLU A C 1
ATOM 1359 O O . GLU A 1 196 ? -13.915 -4.630 22.224 1.00 62.59 196 GLU A O 1
ATOM 1364 N N . GLY A 1 197 ? -13.993 -6.848 21.858 1.00 62.56 197 GLY A N 1
ATOM 1365 C CA . GLY A 1 197 ? -12.563 -7.062 22.070 1.00 62.56 197 GLY A CA 1
ATOM 1366 C C . GLY A 1 197 ? -11.725 -6.278 21.053 1.00 62.56 197 GLY A C 1
ATOM 1367 O O . GLY A 1 197 ? -12.057 -6.205 19.863 1.00 62.56 197 GLY A O 1
ATOM 1368 N N . GLY A 1 198 ? -10.632 -5.679 21.526 1.00 70.50 198 GLY A N 1
ATOM 1369 C CA . GLY A 1 198 ? -9.679 -4.992 20.662 1.00 70.50 198 GLY A CA 1
ATOM 1370 C C . GLY A 1 198 ? -9.072 -5.918 19.606 1.00 70.50 198 GLY A C 1
ATOM 1371 O O . GLY A 1 198 ? -8.973 -7.132 19.779 1.00 70.50 198 GLY A O 1
ATOM 1372 N N . GLY A 1 199 ? -8.673 -5.320 18.497 1.00 70.19 199 GLY A N 1
ATOM 1373 C CA . GLY A 1 199 ? -7.839 -5.906 17.466 1.00 70.19 199 GLY A CA 1
ATOM 1374 C C . GLY A 1 199 ? -6.368 -6.024 17.871 1.00 70.19 199 GLY A C 1
ATOM 1375 O O . GLY A 1 199 ? -5.961 -5.682 18.982 1.00 70.19 199 GLY A O 1
ATOM 1376 N N . ARG A 1 200 ? -5.547 -6.531 16.947 1.00 85.12 200 ARG A N 1
ATOM 1377 C CA . ARG A 1 200 ? -4.136 -6.863 17.207 1.00 85.12 200 ARG A CA 1
ATOM 1378 C C . ARG A 1 200 ? -3.191 -5.922 16.470 1.00 85.12 200 ARG A C 1
ATOM 1380 O O . ARG A 1 200 ? -3.320 -5.766 15.258 1.00 85.12 200 ARG A O 1
ATOM 1387 N N . VAL A 1 201 ? -2.199 -5.384 17.179 1.00 83.25 201 VAL A N 1
ATOM 1388 C CA . VAL A 1 201 ? -1.025 -4.730 16.581 1.00 83.25 201 VAL A CA 1
ATOM 1389 C C . VAL A 1 201 ? 0.179 -5.658 16.737 1.00 83.25 201 VAL A C 1
ATOM 1391 O O . VAL A 1 201 ? 0.501 -6.058 17.852 1.00 83.25 201 VAL A O 1
ATOM 1394 N N . VAL A 1 202 ? 0.823 -6.016 15.627 1.00 84.69 202 VAL A N 1
ATOM 1395 C CA . VAL A 1 202 ? 2.090 -6.769 15.587 1.00 84.69 202 VAL A CA 1
ATOM 1396 C C . VAL A 1 202 ? 3.133 -5.878 14.920 1.00 84.69 202 VAL A C 1
ATOM 1398 O O . VAL A 1 202 ? 2.814 -5.270 13.898 1.00 84.69 202 VAL A O 1
ATOM 1401 N N . ALA A 1 203 ? 4.335 -5.772 15.486 1.00 71.56 203 ALA A N 1
ATOM 1402 C CA . ALA A 1 203 ? 5.430 -4.962 14.953 1.00 71.56 203 ALA A CA 1
ATOM 1403 C C . ALA A 1 203 ? 6.776 -5.678 15.062 1.00 71.56 203 ALA A C 1
ATOM 1405 O O . ALA A 1 203 ? 6.921 -6.473 16.019 1.00 71.56 203 ALA A O 1
#

InterPro domains:
  IPR008638 Filamentous haemagglutinin FhaB/tRNA nuclease CdiA-like, TPS domain [PF05860] (1-176)
  IPR008638 Filamentous haemagglutinin FhaB/tRNA nuclease CdiA-like, TPS domain [TIGR01901] (1-38)
  IPR011050 Pectin lyase fold/virulence factor [SSF51126] (1-194)
  IPR012334 Pectin lyase fold [G3DSA:2.160.20.10] (1-202)
  IPR050909 Bacterial Autotransporter Virulence Factors [PTHR12338] (1-199)

Secondary structure (DSSP, 8-state):
-EEE-SSEEEEE-TT-EEE-TT-EEEEEEEEEESSB--HHHHHTT--EEE--SSPPEEEE-SEEEEEEEEEEEEEESEEEE-SEEE-TTSEEEEEESSEEEE-SSSS-SEEEES---S--SS-SEEE-SEEE-TTSEEEEEE---TTT-TTSEEE-SEEE---BTTB--EEEEE-GGG-EEE-TT-EEE---STTPPP-EEE-

Foldseek 3Di:
DEAAEAAEDEAEAQQEAEQAAAYEYEYQEYEYENFDDDPVCVVVVWQKGFAPQAGDEYEYNYEYEHDEQYEYEYYTCAYEYAYEYEHELYEYYYEHAGIKTADSPDPCRIDHEHHHPHDDAEARYYYAHEYEHALYEYEYEYHDDLVRAQANAEFAAEYYHEYDPQRFGEYEYYDDNNDHHYDPNYYDAQYYPDPHHGHYYHD

Sequence (203 aa):
GQLNANGRVYLVNPNGVTITRTGQVNAAGFVASSLAISDEDFRAGRRQFRGSGASARVANHGTITIGRGGYAALIGGQVTNTGTISVPMGRVGLGAGERATLDLSGDGFLQVAVPTRGQGRGALVRHSGTISADGGSVTLTAAAARDMARQAVNLSGVVEARSVSGRSGSITLSGDEGGVRVAPGARLDASGTGGEGGGRVVA

pLDDT: mean 91.75, std 10.13, range [53.5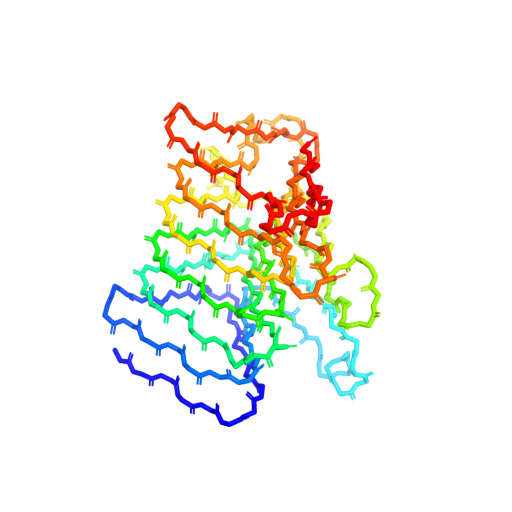6, 98.88]

Mean predicted aligned error: 4.57 Å

Nearest PDB structures (foldseek):
  8cpk-assembly3_C  TM=7.113E-01  e=1.509E-08  Escherichia coli
  2odl-assembly1_A  TM=8.413E-01  e=9.929E-07  Haemophilus influenzae
  8vbb-assembly1_A  TM=7.935E-01  e=5.191E-06  Escherichia coli ETEC H10407

Organism: NCBI:txid2499852

Solvent-accessible surface area (backbone atoms only — not comparable to full-atom values): 9112 Å² total; per-residue (Å²): 90,79,45,80,46,88,47,72,46,78,49,72,33,59,86,29,47,75,39,46,68,73,21,38,37,39,24,33,20,42,36,41,25,6,29,47,64,52,71,67,37,54,74,71,69,41,50,52,29,41,34,88,42,52,26,23,47,23,36,36,40,14,41,39,43,28,37,75,60,19,33,42,35,40,30,7,24,23,25,37,35,58,18,40,39,40,16,42,43,9,34,38,31,42,28,6,18,25,30,37,39,51,35,91,84,61,90,60,49,63,47,48,35,55,49,41,68,47,92,56,92,42,48,26,25,35,36,56,23,40,39,39,10,41,29,14,28,39,38,41,32,14,22,28,48,56,91,59,10,77,28,9,23,34,36,51,21,40,40,36,8,23,22,43,96,91,32,63,5,24,36,39,41,39,6,64,62,8,32,72,38,76,40,92,85,36,44,80,39,24,48,35,61,96,86,46,65,59,29,45,80,46,112

Radius of gyration: 15.57 Å; Cα contacts (8 Å, |Δi|>4): 704; chains: 1; bounding box: 42×34×42 Å